Protein 4L9B (pdb70)

Structure (mmCIF, N/CA/C/O backbone):
data_4L9B
#
_entry.id   4L9B
#
_cell.length_a   107.610
_cell.length_b   107.610
_cell.length_c   107.610
_cell.angle_alpha   90.00
_cell.angle_beta   90.00
_cell.angle_gamma   90.00
#
_symmetry.space_group_name_H-M   'P 21 3'
#
loop_
_entity.id
_entity.type
_entity.pdbx_description
1 polymer 'Receptor Binding Protein'
2 non-polymer 'CESIUM ION'
3 water water
#
loop_
_atom_site.group_PDB
_atom_site.id
_atom_site.type_symbol
_atom_site.label_atom_id
_atom_site.label_alt_id
_atom_site.label_comp_id
_atom_site.label_asym_id
_atom_site.label_entity_id
_atom_site.label_seq_id
_atom_site.pdbx_PDB_ins_code
_atom_site.Cartn_x
_atom_site.Cartn_y
_atom_site.Cartn_z
_atom_site.occupancy
_atom_site.B_iso_or_equiv
_atom_site.auth_seq_id
_atom_site.auth_comp_id
_atom_site.auth_asym_id
_atom_site.auth_atom_id
_atom_site.pdbx_PDB_model_num
ATOM 1 N N . VAL A 1 2 ? -20.728 32.116 -9.599 1.00 67.18 2 VAL A N 1
ATOM 2 C CA . VAL A 1 2 ? -19.334 31.847 -9.233 0.94 66.74 2 VAL A CA 1
ATOM 3 C C . VAL A 1 2 ? -19.163 31.498 -7.741 0.97 69.85 2 VAL A C 1
ATOM 4 O O . VAL A 1 2 ? -19.938 31.967 -6.908 0.96 69.34 2 VAL A O 1
ATOM 6 N N . LEU A 1 3 ? -18.132 30.691 -7.412 1.00 65.93 3 LEU A N 1
ATOM 7 C CA . LEU A 1 3 ? -17.786 30.326 -6.036 1.00 65.81 3 LEU A CA 1
ATOM 8 C C . LEU A 1 3 ? -16.890 31.432 -5.461 1.00 68.36 3 LEU A C 1
ATOM 9 O O . LEU A 1 3 ? -15.707 31.506 -5.805 0.99 68.95 3 LEU A O 1
ATOM 14 N N . LYS A 1 4 ? -17.462 32.309 -4.623 1.00 63.09 4 LYS A N 1
ATOM 15 C CA . LYS A 1 4 ? -16.757 33.445 -4.036 1.00 62.73 4 LYS A CA 1
ATOM 16 C C . LYS A 1 4 ? -16.392 33.274 -2.558 0.94 66.81 4 LYS A C 1
ATOM 17 O O . LYS A 1 4 ? -17.159 32.692 -1.788 0.98 66.11 4 LYS A O 1
ATOM 19 N N . GLY A 1 5 ? -15.230 33.810 -2.181 0.99 62.74 5 GLY A N 1
ATOM 20 C CA . GLY A 1 5 ? -14.750 33.820 -0.805 1.00 61.98 5 GLY A CA 1
ATOM 21 C C . GLY A 1 5 ? -15.098 35.143 -0.163 1.00 66.13 5 GLY A C 1
ATOM 22 O O . GLY A 1 5 ? -14.922 36.188 -0.795 0.94 66.10 5 GLY A O 1
ATOM 23 N N . ILE A 1 6 ? -15.626 35.119 1.076 1.00 62.81 6 ILE A N 1
ATOM 24 C CA . ILE A 1 6 ? -16.007 36.344 1.789 1.00 62.60 6 ILE A CA 1
ATOM 25 C C . ILE A 1 6 ? -14.800 37.040 2.433 0.98 66.11 6 ILE A C 1
ATOM 26 O O . ILE A 1 6 ? -14.623 38.244 2.230 0.96 65.82 6 ILE A O 1
ATOM 28 N N . ASN A 1 7 ? -13.966 36.293 3.190 0.99 62.29 7 ASN A N 1
ATOM 29 C CA . ASN A 1 7 ? -12.772 36.851 3.836 0.99 61.95 7 ASN A CA 1
ATOM 30 C C . ASN A 1 7 ? -11.542 35.948 3.627 0.98 65.36 7 ASN A C 1
ATOM 31 O O . ASN A 1 7 ? -10.863 35.555 4.584 0.97 65.02 7 ASN A O 1
ATOM 33 N N . PHE A 1 8 ? -11.266 35.632 2.351 0.94 61.83 8 PHE A N 1
ATOM 34 C CA . PHE A 1 8 ? -10.136 34.809 1.919 1.00 82.81 8 PHE A CA 1
ATOM 35 C C . PHE A 1 8 ? -8.904 35.678 1.654 1.00 104.24 8 PHE A C 1
ATOM 36 O O . PHE A 1 8 ? -8.938 36.891 1.870 0.99 63.15 8 PHE A O 1
ATOM 38 N N . PRO A 1 15 ? -4.985 36.257 6.951 1.00 68.42 15 PRO A N 1
ATOM 39 C CA . PRO A 1 15 ? -6.211 35.590 6.482 0.95 67.98 15 PRO A CA 1
ATOM 40 C C . PRO A 1 15 ? -6.566 34.337 7.293 0.99 70.85 15 PRO A C 1
ATOM 41 O O . PRO A 1 15 ? -7.732 34.145 7.647 1.00 69.92 15 PRO A O 1
ATOM 43 N N . GLU A 1 16 ? -5.556 33.494 7.595 1.00 67.12 16 GLU A N 1
ATOM 44 C CA . GLU A 1 16 ? -5.705 32.275 8.388 0.96 66.93 16 GLU A CA 1
ATOM 45 C C . GLU A 1 16 ? -5.982 32.602 9.866 0.93 70.51 16 GLU A C 1
ATOM 46 O O . GLU A 1 16 ? -6.646 31.815 10.549 0.97 69.68 16 GLU A O 1
ATOM 48 N N . ASN A 1 17 ? -5.482 33.764 10.349 0.96 66.48 17 ASN A N 1
ATOM 49 C CA . ASN A 1 17 ? -5.682 34.237 11.722 0.99 65.71 17 ASN A CA 1
ATOM 50 C C . ASN A 1 17 ? -7.135 34.646 11.964 0.97 67.63 17 ASN A C 1
ATOM 51 O O . ASN A 1 17 ? -7.703 34.291 13.001 1.00 66.82 17 ASN A O 1
ATOM 56 N N . GLU A 1 18 ? -7.742 35.373 10.997 1.00 63.22 18 GLU A N 1
ATOM 57 C CA . GLU A 1 18 ? -9.141 35.806 11.063 0.99 62.61 18 GLU A CA 1
ATOM 58 C C . GLU A 1 18 ? -10.086 34.611 10.910 1.00 64.07 18 GLU A C 1
ATOM 59 O O . GLU A 1 18 ? -11.163 34.614 11.511 0.95 64.02 18 GLU A O 1
ATOM 65 N N . ALA A 1 19 ? -9.660 33.579 10.146 0.99 59.07 19 ALA A N 1
ATOM 66 C CA . ALA A 1 19 ? -10.403 32.324 9.941 0.95 58.25 19 ALA A CA 1
ATOM 67 C C . ALA A 1 19 ? -10.465 31.545 11.245 1.00 59.89 19 ALA A C 1
ATOM 68 O O . ALA A 1 19 ? -11.521 31.029 11.602 1.00 58.33 19 ALA A O 1
ATOM 70 N N . SER A 1 20 ? -9.337 31.498 11.977 1.00 55.60 20 SER A N 1
ATOM 71 C CA . SER A 1 20 ? -9.221 30.832 13.270 1.00 55.59 20 SER A CA 1
ATOM 72 C C . SER A 1 20 ? -10.156 31.493 14.302 0.96 59.54 20 SER A C 1
ATOM 73 O O . SER A 1 20 ? -10.739 30.794 15.132 0.96 59.18 20 SER A O 1
ATOM 76 N N . ILE A 1 21 ? -10.312 32.835 14.228 0.98 55.49 21 ILE A N 1
ATOM 77 C CA . ILE A 1 21 ? -11.178 33.615 15.120 0.98 55.24 21 ILE A CA 1
ATOM 78 C C . ILE A 1 21 ? -12.660 33.365 14.808 0.99 57.37 21 ILE A C 1
ATOM 79 O O . ILE A 1 21 ? -13.441 33.137 15.733 1.00 55.06 21 ILE A O 1
ATOM 84 N N . LEU A 1 22 ? -13.033 33.373 13.510 0.96 53.68 22 LEU A N 1
ATOM 85 C CA . LEU A 1 22 ? -14.416 33.107 13.095 0.94 53.04 22 LEU A CA 1
ATOM 86 C C . LEU A 1 22 ? -14.822 31.650 13.406 1.00 54.68 22 LEU A C 1
ATOM 87 O O . LEU A 1 22 ? -15.972 31.421 13.771 1.00 54.10 22 LEU A O 1
ATOM 92 N N . ASP A 1 23 ? -13.868 30.686 13.275 1.00 50.41 23 ASP A N 1
ATOM 93 C CA . ASP A 1 23 ? -14.111 29.268 13.555 1.00 50.68 23 ASP A CA 1
ATOM 94 C C . ASP A 1 23 ? -14.443 29.091 15.034 0.93 54.93 23 ASP A C 1
ATOM 95 O O . ASP A 1 23 ? -15.448 28.445 15.353 0.93 54.39 23 ASP A O 1
ATOM 100 N N . LEU A 1 24 ? -13.665 29.751 15.925 0.94 51.33 24 LEU A N 1
ATOM 101 C CA . LEU A 1 24 ? -13.908 29.750 17.374 0.93 51.30 24 LEU A CA 1
ATOM 102 C C . LEU A 1 24 ? -15.276 30.409 17.699 0.94 53.40 24 LEU A C 1
ATOM 103 O O . LEU A 1 24 ? -15.977 29.921 18.586 0.98 52.13 24 LEU A O 1
ATOM 108 N N . ALA A 1 25 ? -15.672 31.473 16.946 1.00 49.01 25 ALA A N 1
ATOM 109 C CA . ALA A 1 25 ? -16.962 32.149 17.132 1.00 49.10 25 ALA A CA 1
ATOM 110 C C . ALA A 1 25 ? -18.138 31.268 16.681 0.93 52.83 25 ALA A C 1
ATOM 111 O O . ALA A 1 25 ? -19.233 31.414 17.218 0.88 54.54 25 ALA A O 1
ATOM 113 N N . MET A 1 26 ? -17.905 30.335 15.711 0.92 46.34 26 MET A N 1
ATOM 114 C CA . MET A 1 26 ? -18.899 29.378 15.186 0.99 44.20 26 MET A CA 1
ATOM 115 C C . MET A 1 26 ? -18.955 28.121 16.087 1.00 43.30 26 MET A C 1
ATOM 116 O O . MET A 1 26 ? -19.607 27.138 15.728 1.00 41.22 26 MET A O 1
ATOM 121 N N . GLN A 1 27 ? -18.244 28.145 17.235 0.97 38.71 27 GLN A N 1
ATOM 122 C CA . GLN A 1 27 ? -18.087 27.028 18.181 0.99 37.96 27 GLN A CA 1
ATOM 123 C C . GLN A 1 27 ? -17.419 25.846 17.451 1.00 41.23 27 GLN A C 1
ATOM 124 O O . GLN A 1 27 ? -17.758 24.689 17.691 1.00 39.61 27 GLN A O 1
ATOM 130 N N . ASN A 1 28 ? -16.469 26.154 16.528 0.91 39.49 28 ASN A N 1
ATOM 131 C CA . ASN A 1 28 ? -15.730 25.156 15.721 0.96 39.78 28 ASN A CA 1
ATOM 132 C C . ASN A 1 28 ? -16.608 24.263 14.847 1.00 42.39 28 ASN A C 1
ATOM 133 O O . ASN A 1 28 ? -16.200 23.165 14.467 0.89 43.04 28 ASN A O 1
ATOM 138 N N . ARG A 1 29 ? -17.806 24.730 14.534 0.99 38.48 29 ARG A N 1
ATOM 139 C CA . ARG A 1 29 ? -18.698 24.015 13.637 0.97 37.76 29 ARG A CA 1
ATOM 140 C C . ARG A 1 29 ? -18.570 24.683 12.281 0.96 39.90 29 ARG A C 1
ATOM 141 O O . ARG A 1 29 ? -18.432 25.905 12.209 1.00 38.19 29 ARG A O 1
ATOM 149 N N . SER A 1 30 ? -18.583 23.868 11.218 1.00 34.29 30 SER A N 1
ATOM 150 C CA . SER A 1 30 ? -18.593 24.296 9.830 1.00 33.39 30 SER A CA 1
ATOM 151 C C . SER A 1 30 ? -19.927 23.863 9.243 0.95 37.43 30 SER A C 1
ATOM 152 O O . SER A 1 30 ? -20.552 22.921 9.749 0.97 36.50 30 SER A O 1
ATOM 155 N N . GLY A 1 31 ? -20.357 24.527 8.185 1.00 33.04 31 GLY A N 1
ATOM 156 C CA . GLY A 1 31 ? -21.599 24.132 7.536 0.95 34.00 31 GLY A CA 1
ATOM 157 C C . GLY A 1 31 ? -22.233 25.181 6.655 0.97 39.12 31 GLY A C 1
ATOM 158 O O . GLY A 1 31 ? -21.778 26.322 6.619 1.00 37.98 31 GLY A O 1
ATOM 159 N N . VAL A 1 32 ? -23.309 24.792 5.961 1.00 36.30 32 VAL A N 1
ATOM 160 C CA . VAL A 1 32 ? -24.062 25.699 5.101 1.00 36.45 32 VAL A CA 1
ATOM 161 C C . VAL A 1 32 ? -25.002 26.534 5.974 0.93 42.62 32 VAL A C 1
ATOM 162 O O . VAL A 1 32 ? -25.821 25.976 6.724 0.98 41.99 32 VAL A O 1
ATOM 166 N N . LEU A 1 33 ? -24.885 27.866 5.871 1.00 39.68 33 LEU A N 1
ATOM 167 C CA . LEU A 1 33 ? -25.723 28.816 6.630 1.00 40.64 33 LEU A CA 1
ATOM 168 C C . LEU A 1 33 ? -27.044 29.117 5.934 1.00 44.91 33 LEU A C 1
ATOM 169 O O . LEU A 1 33 ? -28.035 29.414 6.607 0.94 45.36 33 LEU A O 1
ATOM 174 N N . ASP A 1 34 ? -27.052 29.075 4.597 1.00 42.83 34 ASP A N 1
ATOM 175 C CA . ASP A 1 34 ? -28.221 29.372 3.753 1.00 43.51 34 ASP A CA 1
ATOM 176 C C . ASP A 1 34 ? -28.057 28.754 2.364 1.00 45.52 34 ASP A C 1
ATOM 177 O O . ASP A 1 34 ? -26.944 28.733 1.842 0.99 45.49 34 ASP A O 1
ATOM 182 N N . GLY A 1 35 ? -29.173 28.323 1.771 1.00 41.81 35 GLY A N 1
ATOM 183 C CA . GLY A 1 35 ? -29.253 27.781 0.418 0.99 42.52 35 GLY A CA 1
ATOM 184 C C . GLY A 1 35 ? -28.347 26.600 0.152 0.93 46.87 35 GLY A C 1
ATOM 185 O O . GLY A 1 35 ? -28.314 25.664 0.954 0.94 46.34 35 GLY A O 1
ATOM 186 N N . MET A 1 36 ? -27.598 26.645 -0.981 1.00 43.06 36 MET A N 1
ATOM 187 C CA . MET A 1 36 ? -26.664 25.593 -1.419 1.00 42.63 36 MET A CA 1
ATOM 188 C C . MET A 1 36 ? -27.314 24.219 -1.517 1.00 46.23 36 MET A C 1
ATOM 189 O O . MET A 1 36 ? -26.667 23.192 -1.277 0.96 45.99 36 MET A O 1
ATOM 194 N N . THR A 1 37 ? -28.600 24.208 -1.874 1.00 43.55 37 THR A N 1
ATOM 195 C CA . THR A 1 37 ? -29.344 22.979 -2.103 0.97 44.33 37 THR A CA 1
ATOM 196 C C . THR A 1 37 ? -29.326 22.661 -3.591 0.96 50.53 37 THR A C 1
ATOM 197 O O . THR A 1 37 ? -28.979 23.520 -4.419 1.00 49.33 37 THR A O 1
ATOM 201 N N . ILE A 1 38 ? -29.680 21.419 -3.923 1.00 49.25 38 ILE A N 1
ATOM 202 C CA . ILE A 1 38 ? -29.691 20.920 -5.287 0.97 51.15 38 ILE A CA 1
ATOM 203 C C . ILE A 1 38 ? -30.788 21.583 -6.140 1.00 56.79 38 ILE A C 1
ATOM 204 O O . ILE A 1 38 ? -31.904 21.785 -5.661 0.96 57.21 38 ILE A O 1
ATOM 209 N N . ASP A 1 39 ? -30.438 21.963 -7.377 1.00 54.03 39 ASP A N 1
ATOM 210 C CA . ASP A 1 39 ? -31.347 22.583 -8.343 1.00 54.64 39 ASP A CA 1
ATOM 211 C C . ASP A 1 39 ? -31.590 21.570 -9.461 1.00 61.07 39 ASP A C 1
ATOM 212 O O . ASP A 1 39 ? -30.812 21.493 -10.416 0.99 61.27 39 ASP A O 1
ATOM 217 N N . ILE A 1 40 ? -32.648 20.757 -9.303 1.00 61.23 40 ILE A N 1
ATOM 218 C CA . ILE A 1 40 ? -33.029 19.685 -10.225 1.00 63.03 40 ILE A CA 1
ATOM 219 C C . ILE A 1 40 ? -33.503 20.195 -11.591 0.99 70.97 40 ILE A C 1
ATOM 220 O O . ILE A 1 40 ? -33.290 19.514 -12.599 0.96 71.28 40 ILE A O 1
ATOM 225 N N . LEU A 1 41 ? -34.100 21.407 -11.629 0.98 69.68 41 LEU A N 1
ATOM 226 C CA . LEU A 1 41 ? -34.587 22.029 -12.867 0.96 70.31 41 LEU A CA 1
ATOM 227 C C . LEU A 1 41 ? -33.459 22.430 -13.821 0.96 74.54 41 LEU A C 1
ATOM 228 O O . LEU A 1 41 ? -33.674 22.456 -15.034 0.91 75.17 41 LEU A O 1
ATOM 233 N N . ASN A 1 42 ? -32.256 22.706 -13.280 1.00 69.61 42 ASN A N 1
ATOM 234 C CA . ASN A 1 42 ? -31.083 23.072 -14.075 1.00 68.80 42 ASN A CA 1
ATOM 235 C C . ASN A 1 42 ? -30.037 21.947 -14.156 1.00 70.90 42 ASN A C 1
ATOM 236 O O . ASN A 1 42 ? -28.981 22.139 -14.763 0.97 70.75 42 ASN A O 1
ATOM 241 N N . THR A 1 43 ? -30.345 20.774 -13.567 1.00 65.31 43 THR A N 1
ATOM 242 C CA . THR A 1 43 ? -29.478 19.593 -13.563 0.98 64.54 43 THR A CA 1
ATOM 243 C C . THR A 1 43 ? -29.752 18.734 -14.804 0.97 68.25 43 THR A C 1
ATOM 244 O O . THR A 1 43 ? -30.907 18.398 -15.079 0.99 67.56 43 THR A O 1
ATOM 248 N N . THR A 1 44 ? -28.685 18.394 -15.550 0.99 64.48 44 THR A N 1
ATOM 249 C CA . THR A 1 44 ? -28.749 17.546 -16.751 1.00 64.32 44 THR A CA 1
ATOM 250 C C . THR A 1 44 ? -27.842 16.312 -16.560 0.99 67.59 44 THR A C 1
ATOM 251 O O . THR A 1 44 ? -27.311 16.093 -15.465 0.99 67.27 44 THR A O 1
ATOM 255 N N . SER A 1 45 ? -27.654 15.522 -17.632 0.99 62.82 45 SER A N 1
ATOM 256 C CA . SER A 1 45 ? -26.823 14.312 -17.626 0.96 62.09 45 SER A CA 1
ATOM 257 C C . SER A 1 45 ? -25.312 14.611 -17.586 1.00 64.47 45 SER A C 1
ATOM 258 O O . SER A 1 45 ? -24.513 13.701 -17.346 1.00 63.63 45 SER A O 1
ATOM 261 N N . ASN A 1 46 ? -24.928 15.879 -17.812 1.00 61.02 46 ASN A N 1
ATOM 262 C CA . ASN A 1 46 ? -23.530 16.315 -17.845 0.99 61.30 46 ASN A CA 1
ATOM 263 C C . ASN A 1 46 ? -23.211 17.431 -16.840 0.97 64.01 46 ASN A C 1
ATOM 264 O O . ASN A 1 46 ? -22.042 17.791 -16.672 1.00 62.55 46 ASN A O 1
ATOM 269 N N . GLN A 1 47 ? -24.237 17.936 -16.133 0.98 60.54 47 GLN A N 1
ATOM 270 C CA . GLN A 1 47 ? -24.067 19.000 -15.147 0.99 60.02 47 GLN A CA 1
ATOM 271 C C . GLN A 1 47 ? -24.968 18.828 -13.924 0.96 62.36 47 GLN A C 1
ATOM 272 O O . GLN A 1 47 ? -26.083 18.306 -14.034 0.94 62.35 47 GLN A O 1
ATOM 278 N N . LEU A 1 48 ? -24.483 19.273 -12.762 0.95 56.83 48 LEU A N 1
ATOM 279 C CA . LEU A 1 48 ? -25.285 19.273 -11.541 1.00 55.11 48 LEU A CA 1
ATOM 280 C C . LEU A 1 48 ? -25.388 20.709 -11.077 1.00 56.35 48 LEU A C 1
ATOM 281 O O . LEU A 1 48 ? -24.363 21.374 -10.867 0.96 55.84 48 LEU A O 1
ATOM 286 N N . ALA A 1 49 ? -26.620 21.201 -10.944 1.00 51.74 49 ALA A N 1
ATOM 287 C CA . ALA A 1 49 ? -26.817 22.576 -10.517 0.98 51.38 49 ALA A CA 1
ATOM 288 C C . ALA A 1 49 ? -27.095 22.673 -9.027 1.00 53.66 49 ALA A C 1
ATOM 289 O O . ALA A 1 49 ? -27.820 21.846 -8.466 1.00 51.99 49 ALA A O 1
ATOM 291 N N . LEU A 1 50 ? -26.520 23.699 -8.400 1.00 51.88 50 LEU A N 1
ATOM 292 C CA . LEU A 1 50 ? -26.717 24.006 -6.991 0.96 52.30 50 LEU A CA 1
ATOM 293 C C . LEU A 1 50 ? -27.208 25.452 -6.880 0.96 55.70 50 LEU A C 1
ATOM 294 O O . LEU A 1 50 ? -26.754 26.320 -7.634 0.99 55.33 50 LEU A O 1
ATOM 299 N N . PHE A 1 51 ? -28.151 25.701 -5.962 1.00 50.50 51 PHE A N 1
ATOM 300 C CA . PHE A 1 51 ? -28.698 27.034 -5.729 1.00 49.81 51 PHE A CA 1
ATOM 301 C C . PHE A 1 51 ? -27.719 27.894 -4.936 0.94 55.36 51 PHE A C 1
ATOM 302 O O . PHE A 1 51 ? -26.824 27.362 -4.266 1.00 53.95 51 PHE A O 1
ATOM 310 N N . HIS A 1 52 ? -27.898 29.232 -5.010 0.87 52.97 52 HIS A N 1
ATOM 311 C CA . HIS A 1 52 ? -27.083 30.222 -4.309 0.94 52.04 52 HIS A CA 1
ATOM 312 C C . HIS A 1 52 ? -27.139 29.999 -2.792 1.00 53.08 52 HIS A C 1
ATOM 313 O O . HIS A 1 52 ? -28.122 29.474 -2.272 1.00 51.52 52 HIS A O 1
ATOM 320 N N . GLY A 1 53 ? -26.080 30.395 -2.111 1.00 49.23 53 GLY A N 1
ATOM 321 C CA . GLY A 1 53 ? -26.010 30.259 -0.672 1.00 48.66 53 GLY A CA 1
ATOM 322 C C . GLY A 1 53 ? -24.721 30.730 -0.053 0.94 51.81 53 GLY A C 1
ATOM 323 O O . GLY A 1 53 ? -23.804 31.174 -0.755 1.00 50.98 53 GLY A O 1
ATOM 324 N N . THR A 1 54 ? -24.655 30.603 1.288 0.93 47.33 54 THR A N 1
ATOM 325 C CA . THR A 1 54 ? -23.518 30.981 2.121 0.91 46.97 54 THR A CA 1
ATOM 326 C C . THR A 1 54 ? -23.173 29.802 3.020 0.95 47.27 54 THR A C 1
ATOM 327 O O . THR A 1 54 ? -24.082 29.124 3.506 1.00 45.31 54 THR A O 1
ATOM 331 N N . ALA A 1 55 ? -21.870 29.567 3.235 0.98 42.17 55 ALA A N 1
ATOM 332 C CA . ALA A 1 55 ? -21.344 28.504 4.089 1.00 41.05 55 ALA A CA 1
ATOM 333 C C . ALA A 1 55 ? -20.076 28.967 4.796 1.00 44.80 55 ALA A C 1
ATOM 334 O O . ALA A 1 55 ? -19.375 29.844 4.294 0.95 45.00 55 ALA A O 1
ATOM 336 N N . VAL A 1 56 ? -19.788 28.406 5.981 1.00 40.84 56 VAL A N 1
ATOM 337 C CA . VAL A 1 56 ? -18.561 28.729 6.707 1.00 40.00 56 VAL A CA 1
ATOM 338 C C . VAL A 1 56 ? -17.816 27.410 6.858 0.93 42.26 56 VAL A C 1
ATOM 339 O O . VAL A 1 56 ? -18.403 26.435 7.317 1.00 40.19 56 VAL A O 1
ATOM 343 N N . LEU A 1 57 ? -16.546 27.363 6.417 1.00 37.47 57 LEU A N 1
ATOM 344 C CA . LEU A 1 57 ? -15.764 26.153 6.525 0.95 36.99 57 LEU A CA 1
ATOM 345 C C . LEU A 1 57 ? -14.488 26.459 7.280 0.88 41.78 57 LEU A C 1
ATOM 346 O O . LEU A 1 57 ? -13.600 27.138 6.750 0.95 41.18 57 LEU A O 1
ATOM 351 N N . GLN A 1 58 ? -14.434 26.011 8.549 1.00 37.99 58 GLN A N 1
ATOM 352 C CA . GLN A 1 58 ? -13.326 26.247 9.472 1.00 38.23 58 GLN A CA 1
ATOM 353 C C . GLN A 1 58 ? -12.925 27.742 9.517 0.96 43.93 58 GLN A C 1
ATOM 354 O O . GLN A 1 58 ? -11.740 28.091 9.456 0.99 43.02 58 GLN A O 1
ATOM 360 N N . GLY A 1 59 ? -13.948 28.598 9.589 0.96 42.55 59 GLY A N 1
ATOM 361 C CA . GLY A 1 59 ? -13.797 30.046 9.675 0.97 43.01 59 GLY A CA 1
ATOM 362 C C . GLY A 1 59 ? -13.673 30.795 8.360 1.00 47.49 59 GLY A C 1
ATOM 363 O O . GLY A 1 59 ? -13.540 32.019 8.368 1.00 47.23 59 GLY A O 1
ATOM 364 N N . TYR A 1 60 ? -13.721 30.085 7.224 0.93 44.75 60 TYR A N 1
ATOM 365 C CA . TYR A 1 60 ? -13.646 30.700 5.891 0.97 44.74 60 TYR A CA 1
ATOM 366 C C . TYR A 1 60 ? -15.035 30.787 5.319 0.99 49.26 60 TYR A C 1
ATOM 367 O O . TYR A 1 60 ? -15.726 29.771 5.223 1.00 48.08 60 TYR A O 1
ATOM 376 N N . GLY A 1 61 ? -15.445 32.001 4.970 1.00 46.43 61 GLY A N 1
ATOM 377 C CA . GLY A 1 61 ? -16.750 32.263 4.377 1.00 46.84 61 GLY A CA 1
ATOM 378 C C . GLY A 1 61 ? -16.743 31.945 2.899 0.94 53.09 61 GLY A C 1
ATOM 379 O O . GLY A 1 61 ? -15.876 32.431 2.166 0.91 53.52 61 GLY A O 1
ATOM 380 N N . ILE A 1 62 ? -17.675 31.086 2.462 0.96 49.86 62 ILE A N 1
ATOM 381 C CA . ILE A 1 62 ? -17.815 30.680 1.057 1.00 49.65 62 ILE A CA 1
ATOM 382 C C . ILE A 1 62 ? -19.200 31.127 0.589 0.97 56.56 62 ILE A C 1
ATOM 383 O O . ILE A 1 62 ? -20.196 30.899 1.285 0.95 56.27 62 ILE A O 1
ATOM 388 N N . GLU A 1 63 ? -19.263 31.757 -0.586 1.00 54.75 63 GLU A N 1
ATOM 389 C CA . GLU A 1 63 ? -20.518 32.265 -1.128 0.96 56.04 63 GLU A CA 1
ATOM 390 C C . GLU A 1 63 ? -20.746 31.834 -2.571 0.97 61.36 63 GLU A C 1
ATOM 391 O O . GLU A 1 63 ? -19.819 31.863 -3.381 1.00 60.42 63 GLU A O 1
ATOM 397 N N . ILE A 1 64 ? -21.986 31.429 -2.880 0.94 59.11 64 ILE A N 1
ATOM 398 C CA . ILE A 1 64 ? -22.440 31.099 -4.229 1.00 58.96 64 ILE A CA 1
ATOM 399 C C . ILE A 1 64 ? -23.415 32.221 -4.576 1.00 63.69 64 ILE A C 1
ATOM 400 O O . ILE A 1 64 ? -24.422 32.401 -3.886 1.00 62.65 64 ILE A O 1
ATOM 405 N N . THR A 1 65 ? -23.054 33.029 -5.595 0.91 61.54 65 THR A N 1
ATOM 406 C CA . THR A 1 65 ? -23.785 34.215 -6.065 1.00 90.34 65 THR A CA 1
ATOM 407 C C . THR A 1 65 ? -25.205 33.934 -6.569 1.00 105.61 65 THR A C 1
ATOM 408 O O . THR A 1 65 ? -25.395 33.229 -7.556 1.00 65.75 65 THR A O 1
ATOM 412 N N . GLY A 1 70 ? -31.139 34.989 -11.846 0.98 79.18 70 GLY A N 1
ATOM 413 C CA . GLY A 1 70 ? -30.142 34.079 -11.296 0.96 78.78 70 GLY A CA 1
ATOM 414 C C . GLY A 1 70 ? -30.588 32.631 -11.283 0.98 81.74 70 GLY A C 1
ATOM 415 O O . GLY A 1 70 ? -31.209 32.177 -10.317 1.00 80.73 70 GLY A O 1
ATOM 416 N N . ALA A 1 71 ? -30.280 31.904 -12.382 0.98 77.81 71 ALA A N 1
ATOM 417 C CA . ALA A 1 71 ? -30.581 30.485 -12.622 0.98 77.28 71 ALA A CA 1
ATOM 418 C C . ALA A 1 71 ? -29.905 30.031 -13.937 0.98 79.30 71 ALA A C 1
ATOM 419 O O . ALA A 1 71 ? -30.271 30.554 -14.998 0.99 79.43 71 ALA A O 1
ATOM 421 N N . PRO A 1 72 ? -28.927 29.085 -13.923 1.00 73.62 72 PRO A N 1
ATOM 422 C CA . PRO A 1 72 ? -28.346 28.382 -12.764 0.98 72.66 72 PRO A CA 1
ATOM 423 C C . PRO A 1 72 ? -27.244 29.174 -12.053 0.96 73.44 72 PRO A C 1
ATOM 424 O O . PRO A 1 72 ? -26.358 29.732 -12.705 0.98 72.77 72 PRO A O 1
ATOM 428 N N . ASP A 1 73 ? -27.310 29.217 -10.706 0.95 67.52 73 ASP A N 1
ATOM 429 C CA . ASP A 1 73 ? -26.362 29.939 -9.849 1.00 65.92 73 ASP A CA 1
ATOM 430 C C . ASP A 1 73 ? -24.938 29.414 -9.945 1.00 66.25 73 ASP A C 1
ATOM 431 O O . ASP A 1 73 ? -24.001 30.206 -10.011 1.00 65.31 73 ASP A O 1
ATOM 436 N N . VAL A 1 74 ? -24.781 28.086 -9.967 1.00 61.40 74 VAL A N 1
ATOM 437 C CA . VAL A 1 74 ? -23.493 27.397 -10.084 1.00 60.48 74 VAL A CA 1
ATOM 438 C C . VAL A 1 74 ? -23.713 26.036 -10.746 1.00 62.83 74 VAL A C 1
ATOM 439 O O . VAL A 1 74 ? -24.771 25.418 -10.585 1.00 62.76 74 VAL A O 1
ATOM 443 N N . LEU A 1 75 ? -22.734 25.596 -11.518 1.00 59.19 75 LEU A N 1
ATOM 444 C CA . LEU A 1 75 ? -22.810 24.339 -12.239 0.98 59.28 75 LEU A CA 1
ATOM 445 C C . LEU A 1 75 ? -21.577 23.492 -11.938 0.96 62.61 75 LEU A C 1
ATOM 446 O O . LEU A 1 75 ? -20.447 23.994 -12.002 0.95 62.12 75 LEU A O 1
ATOM 451 N N . VAL A 1 76 ? -21.799 22.220 -11.568 1.00 58.35 76 VAL A N 1
ATOM 452 C CA . VAL A 1 76 ? -20.715 21.279 -11.284 0.98 57.81 76 VAL A CA 1
ATOM 453 C C . VAL A 1 76 ? -20.672 20.287 -12.428 0.99 61.17 76 VAL A C 1
ATOM 454 O O . VAL A 1 76 ? -21.677 19.631 -12.718 1.00 61.04 76 VAL A O 1
ATOM 458 N N . ASP A 1 77 ? -19.506 20.194 -13.086 0.93 57.28 77 ASP A N 1
ATOM 459 C CA . ASP A 1 77 ? -19.282 19.299 -14.217 0.96 56.57 77 ASP A CA 1
ATOM 460 C C . ASP A 1 77 ? -19.388 17.842 -13.765 1.00 58.71 77 ASP A C 1
ATOM 461 O O . ASP A 1 77 ? -18.659 17.423 -12.862 0.98 58.84 77 ASP A O 1
ATOM 466 N N . THR A 1 78 ? -20.320 17.087 -14.371 1.00 53.57 78 THR A N 1
ATOM 467 C CA . THR A 1 78 ? -20.537 15.671 -14.053 1.00 52.69 78 THR A CA 1
ATOM 468 C C . THR A 1 78 ? -20.183 14.743 -15.229 0.98 56.16 78 THR A C 1
ATOM 469 O O . THR A 1 78 ? -20.569 13.570 -15.221 1.00 54.63 78 THR A O 1
ATOM 473 N N . THR A 1 79 ? -19.449 15.266 -16.240 0.96 52.67 79 THR A N 1
ATOM 474 C CA . THR A 1 79 ? -19.037 14.466 -17.403 0.98 52.47 79 THR A CA 1
ATOM 475 C C . THR A 1 79 ? -18.191 13.277 -16.967 0.94 54.50 79 THR A C 1
ATOM 476 O O . THR A 1 79 ? -17.261 13.431 -16.164 0.93 54.13 79 THR A O 1
ATOM 480 N N . GLY A 1 80 ? -18.590 12.096 -17.429 1.00 49.42 80 GLY A N 1
ATOM 481 C CA . GLY A 1 80 ? -17.913 10.843 -17.125 1.00 49.11 80 GLY A CA 1
ATOM 482 C C . GLY A 1 80 ? -18.366 10.147 -15.863 0.99 52.17 80 GLY A C 1
ATOM 483 O O . GLY A 1 80 ? -17.955 9.012 -15.621 1.00 50.99 80 GLY A O 1
ATOM 484 N N . GLN A 1 81 ? -19.211 10.824 -15.041 0.91 48.94 81 GLN A N 1
ATOM 485 C CA . GLN A 1 81 ? -19.745 10.287 -13.786 0.93 48.41 81 GLN A CA 1
ATOM 486 C C . GLN A 1 81 ? -20.945 9.401 -14.077 0.92 51.81 81 GLN A C 1
ATOM 487 O O . GLN A 1 81 ? -21.967 9.879 -14.588 0.96 50.79 81 GLN A O 1
ATOM 493 N N . SER A 1 82 ? -20.813 8.105 -13.753 1.00 46.71 82 SER A N 1
ATOM 494 C CA . SER A 1 82 ? -21.860 7.116 -13.970 1.00 46.66 82 SER A CA 1
ATOM 495 C C . SER A 1 82 ? -21.606 5.877 -13.141 1.00 52.72 82 SER A C 1
ATOM 496 O O . SER A 1 82 ? -20.447 5.529 -12.895 0.98 52.95 82 SER A O 1
ATOM 499 N N . ASN A 1 83 ? -22.702 5.224 -12.703 0.97 51.65 83 ASN A N 1
ATOM 500 C CA . ASN A 1 83 ? -22.735 3.974 -11.935 0.99 52.05 83 ASN A CA 1
ATOM 501 C C . ASN A 1 83 ? -21.877 3.967 -10.656 0.91 54.39 83 ASN A C 1
ATOM 502 O O . ASN A 1 83 ? -21.257 2.947 -10.322 0.91 53.68 83 ASN A O 1
ATOM 507 N N . GLU A 1 84 ? -21.837 5.114 -9.947 0.96 49.03 84 GLU A N 1
ATOM 508 C CA . GLU A 1 84 ? -21.080 5.269 -8.701 1.00 47.43 84 GLU A CA 1
ATOM 509 C C . GLU A 1 84 ? -21.845 6.158 -7.714 0.94 49.83 84 GLU A C 1
ATOM 510 O O . GLU A 1 84 ? -22.437 7.169 -8.110 1.00 48.93 84 GLU A O 1
ATOM 516 N N . THR A 1 85 ? -21.770 5.812 -6.422 0.90 45.84 85 THR A N 1
ATOM 517 C CA . THR A 1 85 ? -22.310 6.650 -5.356 1.00 44.33 85 THR A CA 1
ATOM 518 C C . THR A 1 85 ? -21.110 7.502 -4.949 0.93 48.25 85 THR A C 1
ATOM 519 O O . THR A 1 85 ? -20.039 6.960 -4.648 0.94 48.47 85 THR A O 1
ATOM 523 N N . MET A 1 86 ? -21.266 8.825 -5.012 1.00 42.41 86 MET A N 1
ATOM 524 C CA . MET A 1 86 ? -20.207 9.770 -4.679 0.99 41.74 86 MET A CA 1
ATOM 525 C C . MET A 1 86 ? -20.701 10.770 -3.654 1.00 42.24 86 MET A C 1
ATOM 526 O O . MET A 1 86 ? -21.892 10.839 -3.375 1.00 40.43 86 MET A O 1
ATOM 531 N N . LEU A 1 87 ? -19.780 11.585 -3.136 0.90 38.99 87 LEU A N 1
ATOM 532 C CA . LEU A 1 87 ? -20.115 12.663 -2.215 0.85 38.15 87 LEU A CA 1
ATOM 533 C C . LEU A 1 87 ? -19.836 13.997 -2.895 0.97 40.55 87 LEU A C 1
ATOM 534 O O . LEU A 1 87 ? -18.714 14.233 -3.364 0.91 40.52 87 LEU A O 1
ATOM 539 N N . LEU A 1 88 ? -20.848 14.868 -2.961 1.00 35.96 88 LEU A N 1
ATOM 540 C CA . LEU A 1 88 ? -20.666 16.215 -3.487 1.00 36.18 88 LEU A CA 1
ATOM 541 C C . LEU A 1 88 ? -20.143 17.035 -2.315 0.95 40.89 88 LEU A C 1
ATOM 542 O O . LEU A 1 88 ? -20.830 17.155 -1.299 1.00 40.14 88 LEU A O 1
ATOM 547 N N . CYS A 1 89 ? -18.917 17.571 -2.444 1.00 37.53 89 CYS A N 1
ATOM 548 C CA . CYS A 1 89 ? -18.261 18.302 -1.367 1.00 37.22 89 CYS A CA 1
ATOM 549 C C . CYS A 1 89 ? -17.829 19.699 -1.761 0.95 44.32 89 CYS A C 1
ATOM 550 O O . CYS A 1 89 ? -17.460 19.947 -2.919 0.98 45.06 89 CYS A O 1
ATOM 553 N N . LEU A 1 90 ? -17.808 20.592 -0.763 1.00 41.16 90 LEU A N 1
ATOM 554 C CA . LEU A 1 90 ? -17.288 21.940 -0.876 1.00 40.93 90 LEU A CA 1
ATOM 555 C C . LEU A 1 90 ? -15.920 21.845 -0.204 0.94 45.12 90 LEU A C 1
ATOM 556 O O . LEU A 1 90 ? -15.804 21.315 0.904 1.00 44.18 90 LEU A O 1
ATOM 561 N N . THR A 1 91 ? -14.866 22.244 -0.919 0.97 41.20 91 THR A N 1
ATOM 562 C CA . THR A 1 91 ? -13.506 22.064 -0.427 1.00 41.07 91 THR A CA 1
ATOM 563 C C . THR A 1 91 ? -12.705 23.348 -0.401 1.00 46.20 91 THR A C 1
ATOM 564 O O . THR A 1 91 ? -12.892 24.214 -1.253 0.96 46.52 91 THR A O 1
ATOM 568 N N . ILE A 1 92 ? -11.821 23.464 0.596 1.00 43.87 92 ILE A N 1
ATOM 569 C CA . ILE A 1 92 ? -10.857 24.553 0.731 0.92 44.18 92 ILE A CA 1
ATOM 570 C C . ILE A 1 92 ? -9.482 23.939 0.596 1.00 48.79 92 ILE A C 1
ATOM 571 O O . ILE A 1 92 ? -9.154 23.001 1.321 1.00 47.54 92 ILE A O 1
ATOM 576 N N . ASP A 1 93 ? -8.680 24.471 -0.341 0.93 47.57 93 ASP A N 1
ATOM 577 C CA . ASP A 1 93 ? -7.318 24.021 -0.611 0.95 47.93 93 ASP A CA 1
ATOM 578 C C . ASP A 1 93 ? -6.435 25.263 -0.484 1.00 52.71 93 ASP A C 1
ATOM 579 O O . ASP A 1 93 ? -6.501 26.149 -1.332 1.00 51.83 93 ASP A O 1
ATOM 584 N N . LEU A 1 94 ? -5.676 25.363 0.617 0.96 50.72 94 LEU A N 1
ATOM 585 C CA . LEU A 1 94 ? -4.825 26.524 0.874 1.00 51.20 94 LEU A CA 1
ATOM 586 C C . LEU A 1 94 ? -3.526 26.524 0.053 0.98 59.61 94 LEU A C 1
ATOM 587 O O . LEU A 1 94 ? -2.834 27.545 0.002 0.95 59.08 94 LEU A O 1
ATOM 592 N N . ASN A 1 95 ? -3.229 25.393 -0.620 1.00 59.87 95 ASN A N 1
ATOM 593 C CA . ASN A 1 95 ? -2.082 25.228 -1.515 0.96 61.49 95 ASN A CA 1
ATOM 594 C C . ASN A 1 95 ? -2.325 26.001 -2.818 0.96 68.44 95 ASN A C 1
ATOM 595 O O . ASN A 1 95 ? -1.354 26.369 -3.480 0.89 69.28 95 ASN A O 1
ATOM 600 N N . GLN A 1 96 ? -3.607 26.257 -3.176 1.00 65.55 96 GLN A N 1
ATOM 601 C CA . GLN A 1 96 ? -3.986 27.012 -4.379 1.00 66.05 96 GLN A CA 1
ATOM 602 C C . GLN A 1 96 ? -3.824 28.533 -4.177 1.00 71.84 96 GLN A C 1
ATOM 603 O O . GLN A 1 96 ? -3.616 28.984 -3.048 1.00 71.53 96 GLN A O 1
ATOM 609 N N . VAL A 1 97 ? -3.894 29.315 -5.275 0.98 69.66 97 VAL A N 1
ATOM 610 C CA . VAL A 1 97 ? -3.747 30.773 -5.252 0.97 70.04 97 VAL A CA 1
ATOM 611 C C . VAL A 1 97 ? -4.949 31.475 -5.886 0.99 75.39 97 VAL A C 1
ATOM 612 O O . VAL A 1 97 ? -5.333 31.141 -7.009 1.00 75.09 97 VAL A O 1
ATOM 614 N N . ASN A 1 98 ? -5.547 32.444 -5.157 1.00 73.00 98 ASN A N 1
ATOM 615 C CA . ASN A 1 98 ? -6.691 33.227 -5.638 1.00 73.66 98 ASN A CA 1
ATOM 616 C C . ASN A 1 98 ? -6.178 34.313 -6.594 0.98 80.85 98 ASN A C 1
ATOM 617 O O . ASN A 1 98 ? -5.442 35.209 -6.173 0.96 80.42 98 ASN A O 1
ATOM 622 N N . VAL A 1 99 ? -6.532 34.198 -7.888 0.96 80.06 99 VAL A N 1
ATOM 623 C CA . VAL A 1 99 ? -6.079 35.099 -8.961 0.97 80.98 99 VAL A CA 1
ATOM 624 C C . VAL A 1 99 ? -6.746 36.503 -8.927 0.98 88.04 99 VAL A C 1
ATOM 625 O O . VAL A 1 99 ? -7.937 36.616 -9.235 1.00 87.58 99 VAL A O 1
ATOM 629 N N . PRO A 1 100 ? -5.986 37.586 -8.595 0.99 87.20 100 PRO A N 1
ATOM 630 C CA . PRO A 1 100 ? -6.594 38.927 -8.551 0.98 88.15 100 PRO A CA 1
ATOM 631 C C . PRO A 1 100 ? -6.546 39.674 -9.894 0.96 94.88 100 PRO A C 1
ATOM 632 O O . PRO A 1 100 ? -5.896 40.720 -10.013 0.97 94.59 100 PRO A O 1
ATOM 636 N N . SER A 1 101 ? -7.265 39.140 -10.898 0.97 93.29 101 SER A N 1
ATOM 637 C CA . SER A 1 101 ? -7.324 39.681 -12.260 0.96 94.04 101 SER A CA 1
ATOM 638 C C . SER A 1 101 ? -8.361 40.800 -12.497 0.98 99.63 101 SER A C 1
ATOM 639 O O . SER A 1 101 ? -9.560 40.523 -12.614 1.00 99.36 101 SER A O 1
ATOM 642 N N . GLY A 1 102 ? -7.878 42.045 -12.577 0.98 97.17 102 GLY A N 1
ATOM 643 C CA . GLY A 1 102 ? -8.706 43.210 -12.871 1.00 97.49 102 GLY A CA 1
ATOM 644 C C . GLY A 1 102 ? -8.810 44.305 -11.827 1.00 101.83 102 GLY A C 1
ATOM 645 O O . GLY A 1 102 ? -9.910 44.813 -11.598 0.98 101.92 102 GLY A O 1
ATOM 646 N N . THR A 1 103 ? -7.662 44.717 -11.236 1.00 98.18 103 THR A N 1
ATOM 647 C CA . THR A 1 10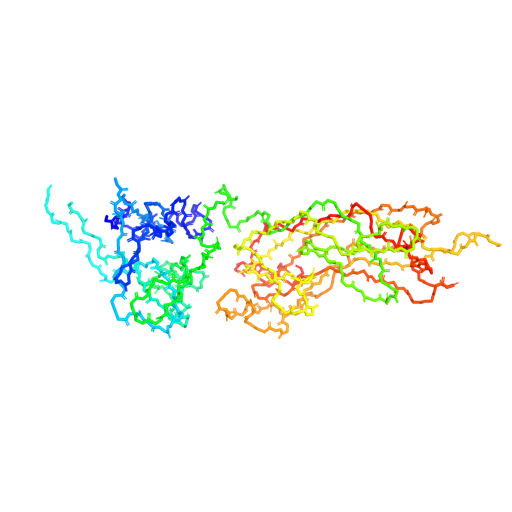3 ? -7.518 45.775 -10.213 1.00 131.08 103 THR A CA 1
ATOM 648 C C . THR A 1 103 ? -8.617 46.855 -10.230 1.00 159.30 103 THR A C 1
ATOM 649 O O . THR A 1 103 ? -8.893 47.485 -9.210 1.00 118.49 103 THR A O 1
ATOM 653 N N . ALA A 1 110 ? -13.046 40.454 -9.855 1.00 77.94 110 ALA A N 1
ATOM 654 C CA . ALA A 1 110 ? -11.622 40.753 -9.706 1.00 76.25 110 ALA A CA 1
ATOM 655 C C . ALA A 1 110 ? -10.850 39.630 -9.002 0.96 81.28 110 ALA A C 1
ATOM 656 O O . ALA A 1 110 ? -9.628 39.733 -8.887 0.96 80.83 110 ALA A O 1
ATOM 658 N N . VAL A 1 111 ? -11.557 38.589 -8.490 0.94 77.57 111 VAL A N 1
ATOM 659 C CA . VAL A 1 111 ? -10.961 37.411 -7.836 0.96 76.65 111 VAL A CA 1
ATOM 660 C C . VAL A 1 111 ? -11.707 36.137 -8.260 1.00 79.57 111 VAL A C 1
ATOM 661 O O . VAL A 1 111 ? -12.934 36.060 -8.148 1.00 79.04 111 VAL A O 1
ATOM 665 N N . ASP A 1 112 ? -10.939 35.148 -8.750 1.00 75.20 112 ASP A N 1
ATOM 666 C CA . ASP A 1 112 ? -11.411 33.863 -9.265 0.96 74.89 112 ASP A CA 1
ATOM 667 C C . ASP A 1 112 ? -11.739 32.814 -8.178 0.94 75.75 112 ASP A C 1
ATOM 668 O O . ASP A 1 112 ? -12.692 32.046 -8.343 0.97 75.53 112 ASP A O 1
ATOM 673 N N . TYR A 1 113 ? -10.940 32.787 -7.087 0.95 69.06 113 TYR A N 1
ATOM 674 C CA . TYR A 1 113 ? -11.025 31.874 -5.933 0.98 66.87 113 TYR A CA 1
ATOM 675 C C . TYR A 1 113 ? -10.715 30.394 -6.232 0.95 69.22 113 TYR A C 1
ATOM 676 O O . TYR A 1 113 ? -11.593 29.531 -6.116 1.00 68.61 113 TYR A O 1
ATOM 685 N N . LYS A 1 114 ? -9.439 30.107 -6.589 0.98 63.79 114 LYS A N 1
ATOM 686 C CA . LYS A 1 114 ? -8.966 28.750 -6.888 0.96 62.86 114 LYS A CA 1
ATOM 687 C C . LYS A 1 114 ? -8.825 27.911 -5.612 0.96 63.81 114 LYS A C 1
ATOM 688 O O . LYS A 1 114 ? -8.747 26.680 -5.686 0.98 63.43 114 LYS A O 1
ATOM 690 N N . GLN A 1 115 ? -8.813 28.583 -4.445 1.00 57.66 115 GLN A N 1
ATOM 691 C CA . GLN A 1 115 ? -8.720 27.949 -3.132 0.93 56.19 115 GLN A CA 1
ATOM 692 C C . GLN A 1 115 ? -10.046 27.282 -2.708 1.00 56.75 115 GLN A C 1
ATOM 693 O O . GLN A 1 115 ? -10.057 26.577 -1.702 0.97 56.50 115 GLN A O 1
ATOM 699 N N . ILE A 1 116 ? -11.144 27.501 -3.465 1.00 51.48 116 ILE A N 1
ATOM 700 C CA . ILE A 1 116 ? -12.473 26.911 -3.205 0.92 50.94 116 ILE A CA 1
ATOM 701 C C . ILE A 1 116 ? -12.905 26.035 -4.392 0.97 53.88 116 ILE A C 1
ATOM 702 O O . ILE A 1 116 ? -12.875 26.509 -5.525 0.93 54.07 116 ILE A O 1
ATOM 707 N N . ARG A 1 117 ? -13.329 24.783 -4.124 1.00 48.61 117 ARG A N 1
ATOM 708 C CA . ARG A 1 117 ? -13.809 23.828 -5.135 1.00 47.89 117 ARG A CA 1
ATOM 709 C C . ARG A 1 117 ? -15.136 23.175 -4.719 0.94 50.14 117 ARG A C 1
ATOM 710 O O . ARG A 1 117 ? -15.354 22.934 -3.530 1.00 46.50 117 ARG A O 1
ATOM 718 N N . LEU A 1 118 ? -15.967 22.809 -5.714 0.99 47.37 118 LEU A N 1
ATOM 719 C CA . LEU A 1 118 ? -17.176 22.000 -5.577 1.00 47.15 118 LEU A CA 1
ATOM 720 C C . LEU A 1 118 ? -16.811 20.748 -6.355 0.94 51.07 118 LEU A C 1
ATOM 721 O O . LEU A 1 118 ? -16.564 20.833 -7.562 0.94 51.19 118 LEU A O 1
ATOM 726 N N . GLU A 1 119 ? -16.658 19.607 -5.664 0.97 45.78 119 GLU A N 1
ATOM 727 C CA . GLU A 1 119 ? -16.191 18.387 -6.327 1.00 45.19 119 GLU A CA 1
ATOM 728 C C . GLU A 1 119 ? -16.857 17.105 -5.857 0.94 48.98 119 GLU A C 1
ATOM 729 O O . GLU A 1 119 ? -17.615 17.110 -4.879 1.00 47.73 119 GLU A O 1
ATOM 735 N N . PHE A 1 120 ? -16.515 15.990 -6.524 0.99 45.00 120 PHE A N 1
ATOM 736 C CA . PHE A 1 120 ? -16.990 14.669 -6.160 0.98 44.41 120 PHE A CA 1
ATOM 737 C C . PHE A 1 120 ? -15.876 13.873 -5.521 0.95 46.76 120 PHE A C 1
ATOM 738 O O . PHE A 1 120 ? -14.753 13.837 -6.034 1.00 45.47 120 PHE A O 1
ATOM 746 N N . LEU A 1 121 ? -16.160 13.297 -4.345 0.98 41.60 121 LEU A N 1
ATOM 747 C CA . LEU A 1 121 ? -15.173 12.506 -3.614 1.00 40.76 121 LEU A CA 1
ATOM 748 C C . LEU A 1 121 ? -15.771 11.186 -3.191 1.00 43.37 121 LEU A C 1
ATOM 749 O O . LEU A 1 121 ? -16.995 11.093 -3.007 1.00 42.76 121 LEU A O 1
ATOM 754 N N . ASP A 1 122 ? -14.927 10.146 -3.021 0.99 40.11 122 ASP A N 1
ATOM 755 C CA . ASP A 1 122 ? -15.447 8.890 -2.480 0.85 39.68 122 ASP A CA 1
ATOM 756 C C . ASP A 1 122 ? -15.410 9.029 -0.933 0.96 42.18 122 ASP A C 1
ATOM 757 O O . ASP A 1 122 ? -14.856 10.013 -0.426 1.00 40.66 122 ASP A O 1
ATOM 762 N N . VAL A 1 123 ? -16.012 8.080 -0.205 0.99 39.64 123 VAL A N 1
ATOM 763 C CA . VAL A 1 123 ? -16.073 8.132 1.265 1.00 39.48 123 VAL A CA 1
ATOM 764 C C . VAL A 1 123 ? -14.665 8.135 1.912 0.96 43.85 123 VAL A C 1
ATOM 765 O O . VAL A 1 123 ? -14.405 9.048 2.701 0.97 42.67 123 VAL A O 1
ATOM 769 N N . PRO A 1 124 ? -13.720 7.219 1.560 0.91 41.48 124 PRO A N 1
ATOM 770 C CA . PRO A 1 124 ? -12.391 7.270 2.199 0.99 41.06 124 PRO A CA 1
ATOM 771 C C . PRO A 1 124 ? -11.644 8.592 2.036 1.00 42.22 124 PRO A C 1
ATOM 772 O O . PRO A 1 124 ? -11.023 9.038 2.999 0.96 41.68 124 PRO A O 1
ATOM 776 N N . THR A 1 125 ? -11.725 9.235 0.851 0.98 38.54 125 THR A N 1
ATOM 777 C CA . THR A 1 125 ? -11.049 10.513 0.578 1.00 37.63 125 THR A CA 1
ATOM 778 C C . THR A 1 125 ? -11.707 11.625 1.393 0.98 41.24 125 THR A C 1
ATOM 779 O O . THR A 1 125 ? -11.011 12.445 1.995 1.00 40.15 125 THR A O 1
ATOM 783 N N . LEU A 1 126 ? -13.050 11.645 1.423 0.84 38.69 126 LEU A N 1
ATOM 784 C CA . LEU A 1 126 ? -13.752 12.656 2.216 0.90 38.01 126 LEU A CA 1
ATOM 785 C C . LEU A 1 126 ? -13.362 12.505 3.683 1.00 40.46 126 LEU A C 1
ATOM 786 O O . LEU A 1 126 ? -12.989 13.502 4.291 0.95 41.65 126 LEU A O 1
ATOM 791 N N . LEU A 1 127 ? -13.372 11.269 4.225 1.00 37.28 127 LEU A N 1
ATOM 792 C CA . LEU A 1 127 ? -13.005 11.036 5.629 0.96 37.38 127 LEU A CA 1
ATOM 793 C C . LEU A 1 127 ? -11.597 11.513 5.971 0.98 41.13 127 LEU A C 1
ATOM 794 O O . LEU A 1 127 ? -11.398 12.176 6.997 0.97 40.40 127 LEU A O 1
ATOM 799 N N . LYS A 1 128 ? -10.634 11.260 5.063 0.94 38.72 128 LYS A N 1
ATOM 800 C CA . LYS A 1 128 ? -9.252 11.714 5.223 0.96 38.57 128 LYS A CA 1
ATOM 801 C C . LYS A 1 128 ? -9.079 13.246 5.270 0.93 42.52 128 LYS A C 1
ATOM 802 O O . LYS A 1 128 ? -8.075 13.728 5.801 0.91 43.09 128 LYS A O 1
ATOM 808 N N . GLN A 1 129 ? -10.042 14.004 4.737 0.99 37.24 129 GLN A N 1
ATOM 809 C CA . GLN A 1 129 ? -9.965 15.470 4.766 0.93 36.62 129 GLN A CA 1
ATOM 810 C C . GLN A 1 129 ? -11.254 16.134 5.297 1.00 37.54 129 GLN A C 1
ATOM 811 O O . GLN A 1 129 ? -11.533 17.300 5.023 1.00 35.33 129 GLN A O 1
ATOM 817 N N . TYR A 1 130 ? -12.019 15.394 6.100 0.92 33.40 130 TYR A N 1
ATOM 818 C CA . TYR A 1 130 ? -13.285 15.912 6.656 0.84 33.00 130 TYR A CA 1
ATOM 819 C C . TYR A 1 130 ? -13.030 16.890 7.785 1.00 35.94 130 TYR A C 1
ATOM 820 O O . TYR A 1 130 ? -12.316 16.545 8.723 1.00 34.87 130 TYR A O 1
ATOM 829 N N . TRP A 1 131 ? -13.669 18.100 7.720 1.00 33.10 131 TRP A N 1
ATOM 830 C CA . TRP A 1 131 ? -13.571 19.137 8.758 0.95 33.07 131 TRP A CA 1
ATOM 831 C C . TRP A 1 131 ? -13.870 18.638 10.177 0.97 35.52 131 TRP A C 1
ATOM 832 O O . TRP A 1 131 ? -13.298 19.172 11.124 1.00 34.17 131 TRP A O 1
ATOM 843 N N . ARG A 1 132 ? -14.767 17.626 10.334 1.00 31.83 132 ARG A N 1
ATOM 844 C CA . ARG A 1 132 ? -15.108 17.131 11.671 0.89 32.13 132 ARG A CA 1
ATOM 845 C C . ARG A 1 132 ? -13.990 16.385 12.364 0.98 35.61 132 ARG A C 1
ATOM 846 O O . ARG A 1 132 ? -13.986 16.293 13.583 1.00 34.60 132 ARG A O 1
ATOM 854 N N . ASP A 1 133 ? -13.041 15.850 11.583 0.99 33.62 133 ASP A N 1
ATOM 855 C CA . ASP A 1 133 ? -11.962 15.009 12.088 0.95 34.08 133 ASP A CA 1
ATOM 856 C C . ASP A 1 133 ? -10.558 15.603 11.909 1.00 38.83 133 ASP A C 1
ATOM 857 O O . ASP A 1 133 ? -9.621 15.132 12.542 0.96 38.45 133 ASP A O 1
ATOM 862 N N . HIS A 1 134 ? -10.418 16.600 11.040 1.00 36.83 134 HIS A N 1
ATOM 863 C CA . HIS A 1 134 ? -9.129 17.217 10.703 0.94 37.68 134 HIS A CA 1
ATOM 864 C C . HIS A 1 134 ? -9.304 18.713 10.607 0.94 43.59 134 HIS A C 1
ATOM 865 O O . HIS A 1 134 ? -10.431 19.180 10.453 1.00 43.12 134 HIS A O 1
ATOM 872 N N . SER A 1 135 ? -8.193 19.491 10.669 0.97 41.13 135 SER A N 1
ATOM 873 C CA . SER A 1 135 ? -8.349 20.938 10.600 0.97 41.89 135 SER A CA 1
ATOM 874 C C . SER A 1 135 ? -7.209 21.644 9.905 1.00 48.56 135 SER A C 1
ATOM 875 O O . SER A 1 135 ? -6.065 21.193 9.958 0.92 48.57 135 SER A O 1
ATOM 878 N N . LEU A 1 136 ? -7.536 22.794 9.320 0.95 47.81 136 LEU A N 1
ATOM 879 C CA . LEU A 1 136 ? -6.607 23.735 8.702 1.00 48.89 136 LEU A CA 1
ATOM 880 C C . LEU A 1 136 ? -5.811 24.446 9.805 1.00 56.55 136 LEU A C 1
ATOM 881 O O . LEU A 1 136 ? -4.707 24.915 9.550 0.98 55.67 136 LEU A O 1
ATOM 886 N N . HIS A 1 137 ? -6.400 24.553 11.016 0.91 56.91 137 HIS A N 1
ATOM 887 C CA . HIS A 1 137 ? -5.830 25.240 12.178 0.98 58.06 137 HIS A CA 1
ATOM 888 C C . HI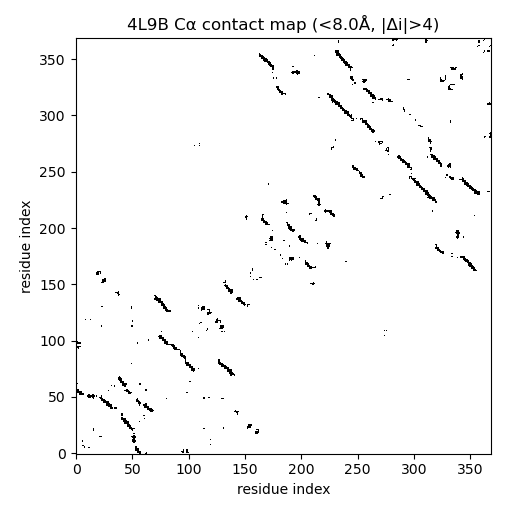S A 1 137 ? -5.403 24.255 13.279 0.94 64.87 137 HIS A C 1
ATOM 889 O O . HIS A 1 137 ? -5.155 24.680 14.413 0.98 64.00 137 HIS A O 1
ATOM 896 N N . ASP A 1 138 ? -5.310 22.943 12.951 0.98 63.82 138 ASP A N 1
ATOM 897 C CA . ASP A 1 138 ? -4.935 21.910 13.922 0.98 64.84 138 ASP A CA 1
ATOM 898 C C . ASP A 1 138 ? -3.564 22.153 14.533 0.97 72.19 138 ASP A C 1
ATOM 899 O O . ASP A 1 138 ? -2.662 22.642 13.850 0.94 72.57 138 ASP A O 1
ATOM 904 N N . LEU A 1 139 ? -3.419 21.832 15.825 0.94 70.80 139 LEU A N 1
ATOM 905 C CA . LEU A 1 139 ? -2.171 22.031 16.562 0.94 71.53 139 LEU A CA 1
ATOM 906 C C . LEU A 1 139 ? -1.121 20.967 16.241 0.96 75.50 139 LEU A C 1
ATOM 907 O O . LEU A 1 139 ? 0.010 21.323 15.905 0.97 75.28 139 LEU A O 1
ATOM 912 N N . ILE A 1 140 ? -1.499 19.674 16.315 0.99 71.59 140 ILE A N 1
ATOM 913 C CA . ILE A 1 140 ? -0.599 18.547 16.041 1.00 71.22 140 ILE A CA 1
ATOM 914 C C . ILE A 1 140 ? -0.417 18.240 14.539 0.99 73.90 140 ILE A C 1
ATOM 915 O O . ILE A 1 140 ? 0.723 18.133 14.078 0.98 73.70 140 ILE A O 1
ATOM 920 N N . ASP A 1 141 ? -1.525 18.136 13.782 1.00 69.13 141 ASP A N 1
ATOM 921 C CA . ASP A 1 141 ? -1.502 17.820 12.348 1.00 68.26 141 ASP A CA 1
ATOM 922 C C . ASP A 1 141 ? -2.237 18.900 11.480 1.00 69.43 141 ASP A C 1
ATOM 923 O O . ASP A 1 141 ? -3.282 18.596 10.901 1.00 68.44 141 ASP A O 1
ATOM 928 N N . PRO A 1 142 ? -1.720 20.161 11.367 0.93 64.64 142 PRO A N 1
ATOM 929 C CA . PRO A 1 142 ? -2.428 21.177 10.555 1.00 63.35 142 PRO A CA 1
ATOM 930 C C . PRO A 1 142 ? -2.536 20.809 9.079 0.96 63.98 142 PRO A C 1
ATOM 931 O O . PRO A 1 142 ? -1.571 20.329 8.480 0.99 63.26 142 PRO A O 1
ATOM 935 N N . ARG A 1 143 ? -3.722 21.021 8.500 0.97 57.56 143 ARG A N 1
ATOM 936 C CA . ARG A 1 143 ? -3.993 20.676 7.109 0.98 55.51 143 ARG A CA 1
ATOM 937 C C . ARG A 1 143 ? -4.042 21.900 6.190 0.96 57.81 143 ARG A C 1
ATOM 938 O O . ARG A 1 143 ? -4.230 23.029 6.647 1.00 57.15 143 ARG A O 1
ATOM 946 N N . ARG A 1 144 ? -3.883 21.657 4.887 0.98 54.06 144 ARG A N 1
ATOM 947 C CA . ARG A 1 144 ? -4.003 22.685 3.864 0.96 53.18 144 ARG A CA 1
ATOM 948 C C . ARG A 1 144 ? -5.260 22.437 3.026 0.97 53.27 144 ARG A C 1
ATOM 949 O O . ARG A 1 144 ? -5.760 23.364 2.398 1.00 52.72 144 ARG A O 1
ATOM 957 N N . VAL A 1 145 ? -5.799 21.197 3.069 0.95 46.78 145 VAL A N 1
ATOM 958 C CA . VAL A 1 145 ? -7.026 20.820 2.367 1.00 44.68 145 VAL A CA 1
ATOM 959 C C . VAL A 1 145 ? -8.097 20.310 3.371 1.00 43.09 145 VAL A C 1
ATOM 960 O O . VAL A 1 145 ? -7.796 19.463 4.206 0.98 41.62 145 VAL A O 1
ATOM 964 N N . ILE A 1 146 ? -9.315 20.847 3.286 0.98 39.47 146 ILE A N 1
ATOM 965 C CA . ILE A 1 146 ? -10.428 20.447 4.160 0.95 38.86 146 ILE A CA 1
ATOM 966 C C . ILE A 1 146 ? -11.732 20.418 3.390 1.00 41.65 146 ILE A C 1
ATOM 967 O O . ILE A 1 146 ? -11.939 21.228 2.491 0.94 42.37 146 ILE A O 1
ATOM 972 N N . SER A 1 147 ? -12.628 19.485 3.735 0.96 37.27 147 SER A N 1
ATOM 973 C CA . SER A 1 147 ? -13.866 19.403 2.982 1.00 35.66 147 SER A CA 1
ATOM 974 C C . SER A 1 147 ? -15.107 19.245 3.847 0.99 38.09 147 SER A C 1
ATOM 975 O O . SER A 1 147 ? -15.032 18.718 4.956 1.00 35.86 147 SER A O 1
ATOM 978 N N . MET A 1 148 ? -16.242 19.659 3.277 1.00 35.95 148 MET A N 1
ATOM 979 C CA . MET A 1 148 ? -17.577 19.515 3.834 0.93 37.20 148 MET A CA 1
ATOM 980 C C . MET A 1 148 ? -18.508 18.828 2.826 1.00 38.40 148 MET A C 1
ATOM 981 O O . MET A 1 148 ? -18.702 19.328 1.710 1.00 38.39 148 MET A O 1
ATOM 986 N N . PRO A 1 149 ? -19.013 17.624 3.176 0.96 33.62 149 PRO A N 1
ATOM 987 C CA . PRO A 1 149 ? -19.921 16.906 2.266 1.00 32.49 149 PRO A CA 1
ATOM 988 C C . PRO A 1 149 ? -21.333 17.496 2.299 0.96 34.63 149 PRO A C 1
ATOM 989 O O . PRO A 1 149 ? -21.868 17.816 3.366 1.00 32.49 149 PRO A O 1
ATOM 993 N N . LEU A 1 150 ? -21.934 17.692 1.123 0.87 32.75 150 LEU A N 1
ATOM 994 C CA . LEU A 1 150 ? -23.264 18.309 1.052 1.00 33.12 150 LEU A CA 1
ATOM 995 C C . LEU A 1 150 ? -24.344 17.314 0.692 1.00 34.64 150 LEU A C 1
ATOM 996 O O . LEU A 1 150 ? -25.452 17.393 1.222 0.99 33.97 150 LEU A O 1
ATOM 1001 N N . TYR A 1 151 ? -24.041 16.398 -0.262 0.97 32.11 151 TYR A N 1
ATOM 1002 C CA . TYR A 1 151 ? -24.980 15.393 -0.752 1.00 31.40 151 TYR A CA 1
ATOM 1003 C C . TYR A 1 151 ? -24.314 14.069 -1.069 0.93 36.13 151 TYR A C 1
ATOM 1004 O O . TYR A 1 151 ? -23.170 14.037 -1.537 0.99 35.32 151 TYR A O 1
ATOM 1013 N N . TRP A 1 152 ? -25.078 12.984 -0.926 1.00 32.78 152 TRP A N 1
ATOM 1014 C CA . TRP A 1 152 ? -24.717 11.701 -1.499 0.90 32.89 152 TRP A CA 1
ATOM 1015 C C . TRP A 1 152 ? -25.323 11.836 -2.888 0.92 39.28 152 TRP A C 1
ATOM 1016 O O . TRP A 1 152 ? -26.451 12.308 -3.020 0.96 38.05 152 TRP A O 1
ATOM 1027 N N . ILE A 1 153 ? -24.563 11.495 -3.925 0.94 37.79 153 ILE A N 1
ATOM 1028 C CA . ILE A 1 153 ? -25.062 11.592 -5.296 0.98 39.14 153 ILE A CA 1
ATOM 1029 C C . ILE A 1 153 ? -24.847 10.239 -5.896 1.00 44.57 153 ILE A C 1
ATOM 1030 O O . ILE A 1 153 ? -23.710 9.766 -5.906 1.00 44.37 153 ILE A O 1
ATOM 1035 N N . THR A 1 154 ? -25.929 9.588 -6.343 1.00 42.36 154 THR A N 1
ATOM 1036 C CA . THR A 1 154 ? -25.819 8.291 -6.985 0.91 43.01 154 THR A CA 1
ATOM 1037 C C . THR A 1 154 ? -26.030 8.518 -8.461 0.95 47.13 154 THR A C 1
ATOM 1038 O O . THR A 1 154 ? -27.135 8.869 -8.892 1.00 46.04 154 THR A O 1
ATOM 1042 N N . PHE A 1 155 ? -24.942 8.405 -9.219 0.91 43.82 155 PHE A N 1
ATOM 1043 C CA . PHE A 1 155 ? -24.981 8.550 -10.671 0.91 43.49 155 PHE A CA 1
ATOM 1044 C C . PHE A 1 155 ? -25.432 7.226 -11.240 1.00 47.12 155 PHE A C 1
ATOM 1045 O O . PHE A 1 155 ? -24.914 6.187 -10.840 1.00 45.95 155 PHE A O 1
ATOM 1053 N N . GLY A 1 156 ? -26.437 7.268 -12.107 0.94 46.50 156 GLY A N 1
ATOM 1054 C CA . GLY A 1 156 ? -26.977 6.078 -12.751 0.93 47.15 156 GLY A CA 1
ATOM 1055 C C . GLY A 1 156 ? -26.280 5.801 -14.068 0.93 52.51 156 GLY A C 1
ATOM 1056 O O . GLY A 1 156 ? -25.138 6.235 -14.276 0.99 51.40 156 GLY A O 1
ATOM 1057 N N . GLN A 1 157 ? -26.973 5.097 -14.977 0.96 50.77 157 GLN A N 1
ATOM 1058 C CA . GLN A 1 157 ? -26.440 4.787 -16.305 1.00 50.82 157 GLN A CA 1
ATOM 1059 C C . GLN A 1 157 ? -26.237 6.049 -17.126 0.99 54.74 157 GLN A C 1
ATOM 1060 O O . GLN A 1 157 ? -26.906 7.054 -16.882 1.00 53.95 157 GLN A O 1
ATOM 1066 N N . THR A 1 158 ? -25.278 6.018 -18.080 0.96 51.19 158 THR A N 1
ATOM 1067 C CA . THR A 1 158 ? -24.959 7.157 -18.955 0.96 51.09 158 THR A CA 1
ATOM 1068 C C . THR A 1 158 ? -26.246 7.790 -19.539 0.99 54.44 158 THR A C 1
ATOM 1069 O O . THR A 1 158 ? -27.158 7.063 -19.942 0.97 53.78 158 THR A O 1
ATOM 1073 N N . GLY A 1 159 ? -26.314 9.118 -19.534 1.00 51.19 159 GLY A N 1
ATOM 1074 C CA . GLY A 1 159 ? -27.454 9.854 -20.079 1.00 51.61 159 GLY A CA 1
ATOM 1075 C C . GLY A 1 159 ? -28.594 10.182 -19.131 0.94 57.16 159 GLY A C 1
ATOM 1076 O O . GLY A 1 159 ? -29.520 10.898 -19.528 0.99 56.49 159 GLY A O 1
ATOM 1077 N N . THR A 1 160 ? -28.546 9.672 -17.876 0.95 54.23 160 THR A N 1
ATOM 1078 C CA . THR A 1 160 ? -29.585 9.924 -16.856 1.00 53.92 160 THR A CA 1
ATOM 1079 C C . THR A 1 160 ? -29.154 11.036 -15.904 1.00 56.86 160 THR A C 1
ATOM 1080 O O . THR A 1 160 ? -27.970 11.384 -15.860 0.96 56.37 160 THR A O 1
ATOM 1084 N N . THR A 1 161 ? -30.107 11.565 -15.114 0.96 53.27 161 THR A N 1
ATOM 1085 C CA . THR A 1 161 ? -29.813 12.542 -14.053 0.83 53.04 161 THR A CA 1
ATOM 1086 C C . THR A 1 161 ? -29.623 11.749 -12.736 0.98 53.25 161 THR A C 1
ATOM 1087 O O . THR A 1 161 ? -30.250 10.700 -12.565 1.00 50.39 161 THR A O 1
ATOM 1091 N N . PRO A 1 162 ? -28.746 12.198 -11.813 0.99 49.22 162 PRO A N 1
ATOM 1092 C CA . PRO A 1 162 ? -28.498 11.403 -10.606 1.00 48.17 162 PRO A CA 1
ATOM 1093 C C . PRO A 1 162 ? -29.547 11.535 -9.501 0.91 50.26 162 PRO A C 1
ATOM 1094 O O . PRO A 1 162 ? -30.326 12.491 -9.497 0.96 49.63 162 PRO A O 1
ATOM 1098 N N . LEU A 1 163 ? -29.557 10.563 -8.564 1.00 44.60 163 LEU A N 1
ATOM 1099 C CA . LEU A 1 163 ? -30.415 10.605 -7.379 0.99 43.96 163 LEU A CA 1
ATOM 1100 C C . LEU A 1 163 ? -29.586 11.304 -6.295 0.96 44.65 163 LEU A C 1
ATOM 1101 O O . LEU A 1 163 ? -28.356 11.334 -6.383 1.00 42.08 163 LEU A O 1
ATOM 1106 N N . TYR A 1 164 ? -29.958 11.719 -5.209 0.95 40.84 164 TYR A N 1
ATOM 1107 C CA . TYR A 1 164 ? -29.269 12.484 -4.172 0.95 40.94 164 TYR A CA 1
ATOM 1108 C C . TYR A 1 164 ? -29.988 12.485 -2.851 0.94 39.32 164 TYR A C 1
ATOM 1109 O O . TYR A 1 164 ? -31.212 12.284 -2.784 0.97 36.96 164 TYR A O 1
ATOM 1118 N N . GLU A 1 165 ? -29.186 12.664 -1.890 0.96 33.32 165 GLU A N 1
ATOM 1119 C CA . GLU A 1 165 ? -29.580 12.564 -0.493 0.97 31.81 165 GLU A CA 1
ATOM 1120 C C . GLU A 1 165 ? -28.778 13.616 0.250 0.98 35.34 165 GLU A C 1
ATOM 1121 O O . GLU A 1 165 ? -27.564 13.501 0.379 0.96 34.10 165 GLU A O 1
ATOM 1127 N N . GLN A 1 166 ? -29.464 14.660 0.713 1.00 31.65 166 GLN A N 1
ATOM 1128 C CA . GLN A 1 166 ? -28.834 15.746 1.443 0.85 31.44 166 GLN A CA 1
ATOM 1129 C C . GLN A 1 166 ? -28.158 15.257 2.718 1.00 32.53 166 GLN A C 1
ATOM 1130 O O . GLN A 1 166 ? -28.693 14.395 3.407 0.95 33.21 166 GLN A O 1
ATOM 1136 N N . ILE A 1 167 ? -26.975 15.807 3.009 0.91 30.12 167 ILE A N 1
ATOM 1137 C CA . ILE A 1 167 ? -26.226 15.496 4.225 0.95 29.59 167 ILE A CA 1
ATOM 1138 C C . ILE A 1 167 ? -26.595 16.611 5.203 0.99 33.98 167 ILE A C 1
ATOM 1139 O O . ILE A 1 167 ? -25.929 17.647 5.312 1.00 33.87 167 ILE A O 1
ATOM 1144 N N . LYS A 1 168 ? -27.731 16.405 5.878 0.93 29.76 168 LYS A N 1
ATOM 1145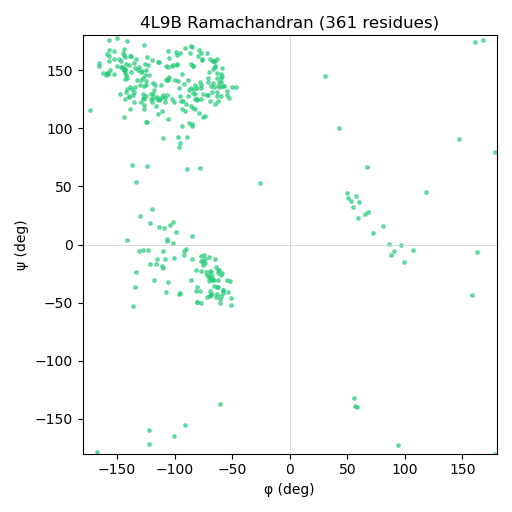 C CA . LYS A 1 168 ? -28.281 17.407 6.800 1.00 28.54 168 LYS A CA 1
ATOM 1146 C C . LYS A 1 168 ? -27.409 17.833 7.960 0.97 32.33 168 LYS A C 1
ATOM 1147 O O . LYS A 1 168 ? -27.529 18.981 8.412 0.96 31.25 168 LYS A O 1
ATOM 1153 N N . SER A 1 169 ? -26.465 16.965 8.379 1.00 28.82 169 SER A N 1
ATOM 1154 C CA . SER A 1 169 ? -25.535 17.310 9.456 0.98 28.77 169 SER A CA 1
ATOM 1155 C C . SER A 1 169 ? -24.636 18.502 9.103 1.00 33.00 169 SER A C 1
ATOM 1156 O O . SER A 1 169 ? -24.092 19.132 10.006 1.00 32.12 169 SER A O 1
ATOM 1159 N N . ASN A 1 170 ? -24.420 18.747 7.798 0.96 30.85 170 ASN A N 1
ATOM 1160 C CA . ASN A 1 170 ? -23.549 19.823 7.322 0.95 31.46 170 ASN A CA 1
ATOM 1161 C C . ASN A 1 170 ? -24.311 21.067 6.901 1.00 36.19 170 ASN A C 1
ATOM 1162 O O . ASN A 1 170 ? -23.718 21.992 6.334 0.94 37.95 170 ASN A O 1
ATOM 1167 N N . TYR A 1 171 ? -25.607 21.111 7.219 1.00 34.83 171 TYR A N 1
ATOM 1168 C CA . TYR A 1 171 ? -26.472 22.259 6.959 1.00 34.65 171 TYR A CA 1
ATOM 1169 C C . TYR A 1 171 ? -26.949 22.821 8.288 1.00 39.44 171 TYR A C 1
ATOM 1170 O O . TYR A 1 171 ? -27.570 22.106 9.088 0.96 38.37 171 TYR A O 1
ATOM 1179 N N . ILE A 1 172 ? -26.605 24.078 8.545 1.00 38.10 172 ILE A N 1
ATOM 1180 C CA . ILE A 1 172 ? -27.007 24.797 9.758 0.97 40.35 172 ILE A CA 1
ATOM 1181 C C . ILE A 1 172 ? -28.362 25.442 9.480 0.98 47.32 172 ILE A C 1
ATOM 1182 O O . ILE A 1 172 ? -28.410 26.458 8.784 0.90 47.94 172 ILE A O 1
ATOM 1187 N N . ASP A 1 173 ? -29.445 24.867 10.029 0.94 45.73 173 ASP A N 1
ATOM 1188 C CA . ASP A 1 173 ? -30.823 25.402 10.018 1.00 86.78 173 ASP A CA 1
ATOM 1189 C C . ASP A 1 173 ? -31.850 24.500 10.692 1.00 120.53 173 ASP A C 1
ATOM 1190 O O . ASP A 1 173 ? -32.494 23.674 10.054 1.00 85.91 173 ASP A O 1
ATOM 1195 N N . ASN A 1 176 ? -31.245 25.383 15.603 0.96 62.10 176 ASN A N 1
ATOM 1196 C CA . ASN A 1 176 ? -29.993 25.507 16.344 0.95 61.94 176 ASN A CA 1
ATOM 1197 C C . ASN A 1 176 ? -29.005 26.348 15.539 0.96 68.26 176 ASN A C 1
ATOM 1198 O O . ASN A 1 176 ? -28.419 25.861 14.565 0.88 69.75 176 ASN A O 1
ATOM 1203 N N . SER A 1 177 ? -28.879 27.637 15.903 0.99 64.12 177 SER A N 1
ATOM 1204 C CA . SER A 1 177 ? -28.051 28.605 15.184 1.00 63.60 177 SER A CA 1
ATOM 1205 C C . SER A 1 177 ? -27.175 29.486 16.090 0.96 64.89 177 SER A C 1
ATOM 1206 O O . SER A 1 177 ? -26.058 29.829 15.702 0.94 65.05 177 SER A O 1
ATOM 1209 N N . GLY A 1 178 ? -27.695 29.872 17.254 0.97 58.80 178 GLY A N 1
ATOM 1210 C CA . GLY A 1 178 ? -26.973 30.702 18.218 0.97 57.25 178 GLY A CA 1
ATOM 1211 C C . GLY A 1 178 ? -25.931 29.936 19.014 1.00 55.92 178 GLY A C 1
ATOM 1212 O O . GLY A 1 178 ? -25.002 30.530 19.558 0.92 57.00 178 GLY A O 1
ATOM 1213 N N . ASN A 1 179 ? -26.095 28.614 19.109 0.96 48.43 179 ASN A N 1
ATOM 1214 C CA . ASN A 1 179 ? -25.182 27.696 19.800 0.99 45.58 179 ASN A CA 1
ATOM 1215 C C . ASN A 1 179 ? -25.066 26.488 18.853 0.98 43.31 179 ASN A C 1
ATOM 1216 O O . ASN A 1 179 ? -25.643 25.434 19.138 1.00 41.41 179 ASN A O 1
ATOM 1221 N N . PRO A 1 180 ? -24.427 26.650 17.659 1.00 36.84 180 PRO A N 1
ATOM 1222 C CA . PRO A 1 180 ? -24.442 25.564 16.660 0.98 35.63 180 PRO A CA 1
ATOM 1223 C C . PRO A 1 180 ? -23.865 24.214 17.015 1.00 35.50 180 PRO A C 1
ATOM 1224 O O . PRO A 1 180 ? -24.270 23.242 16.407 1.00 35.27 180 PRO A O 1
ATOM 1228 N N . ALA A 1 181 ? -22.932 24.144 17.942 1.00 33.03 181 ALA A N 1
ATOM 1229 C CA . ALA A 1 181 ? -22.337 22.857 18.301 0.94 33.48 181 ALA A CA 1
ATOM 1230 C C . ALA A 1 181 ? -23.080 22.176 19.475 1.00 36.07 181 ALA A C 1
ATOM 1231 O O . ALA A 1 181 ? -22.757 21.050 19.827 0.98 36.25 181 ALA A O 1
ATOM 1233 N N . TYR A 1 182 ? -24.012 22.888 20.114 0.99 32.53 182 TYR A N 1
ATOM 1234 C CA . TYR A 1 182 ? -24.715 22.370 21.292 0.97 32.08 182 TYR A CA 1
ATOM 1235 C C . TYR A 1 182 ? -26.214 22.352 21.039 1.00 33.54 182 TYR A C 1
ATOM 1236 O O . TYR A 1 182 ? -26.655 22.343 19.883 1.00 33.79 182 TYR A O 1
ATOM 1245 N N . GLY A 1 183 ? -26.996 22.312 22.102 0.95 28.95 183 GLY A N 1
ATOM 1246 C CA . GLY A 1 183 ? -28.437 22.345 21.943 0.98 27.37 183 GLY A CA 1
ATOM 1247 C C . GLY A 1 183 ? -29.053 20.967 21.902 1.00 26.30 183 GLY A C 1
ATOM 1248 O O . GLY A 1 183 ? -28.389 19.958 22.153 0.91 25.54 183 GLY A O 1
ATOM 1249 N N . ILE A 1 184 ? -30.347 20.940 21.603 0.96 23.18 184 ILE A N 1
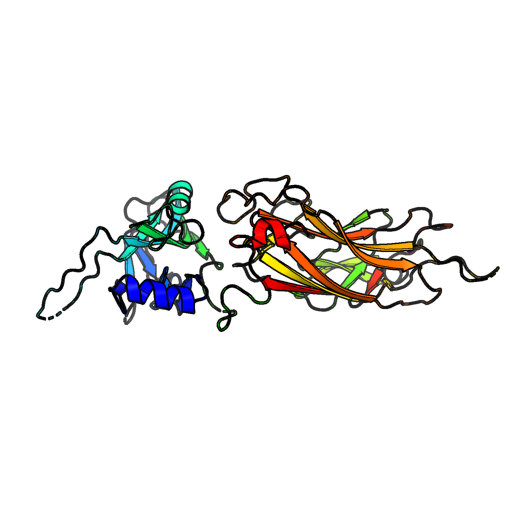ATOM 1250 C CA . ILE A 1 184 ? -31.124 19.710 21.593 1.00 22.35 184 ILE A CA 1
ATOM 1251 C C . ILE A 1 184 ? -30.615 18.742 20.528 0.98 26.70 184 ILE A C 1
ATOM 1252 O O . ILE A 1 184 ? -30.387 19.123 19.371 0.97 26.93 184 ILE A O 1
ATOM 1257 N N . ALA A 1 185 ? -30.409 17.487 20.944 1.00 22.78 185 ALA A N 1
ATOM 1258 C CA . ALA A 1 185 ? -30.026 16.399 20.055 0.98 23.33 185 ALA A CA 1
ATOM 1259 C C . ALA A 1 185 ? -31.289 15.639 19.624 0.95 27.46 185 ALA A C 1
ATOM 1260 O O . ALA A 1 185 ? -31.390 15.246 18.465 1.00 26.47 185 ALA A O 1
ATOM 1262 N N . ALA A 1 186 ? -32.249 15.396 20.561 1.00 22.96 186 ALA A N 1
ATOM 1263 C CA . ALA A 1 186 ? -33.464 14.641 20.216 0.96 21.94 186 ALA A CA 1
ATOM 1264 C C . ALA A 1 186 ? -34.527 15.010 21.222 1.00 24.08 186 ALA A C 1
ATOM 1265 O O . ALA A 1 186 ? -34.205 15.221 22.404 1.00 23.75 186 ALA A O 1
ATOM 1267 N N . ARG A 1 187 ? -35.782 15.028 20.786 1.00 21.35 187 ARG A N 1
ATOM 1268 C CA . ARG A 1 187 ? -36.899 15.335 21.700 0.92 21.63 187 ARG A CA 1
ATOM 1269 C C . ARG A 1 187 ? -38.169 14.743 21.138 0.95 24.86 187 ARG A C 1
ATOM 1270 O O . ARG A 1 187 ? -38.257 14.532 19.932 0.91 23.18 187 ARG A O 1
ATOM 1278 N N . CYS A 1 188 ? -39.168 14.509 21.986 1.00 20.42 188 CYS A N 1
ATOM 1279 C CA . CYS A 1 188 ? -40.429 13.966 21.443 1.00 20.00 188 CYS A CA 1
ATOM 1280 C C . CYS A 1 188 ? -41.630 14.551 22.182 0.95 24.21 188 CYS A C 1
ATOM 1281 O O . CYS A 1 188 ? -41.474 15.125 23.250 1.00 23.65 188 CYS A O 1
ATOM 1284 N N . GLU A 1 189 ? -42.822 14.339 21.639 0.86 21.18 189 GLU A N 1
ATOM 1285 C CA . GLU A 1 189 ? -44.053 14.732 22.340 0.96 20.88 189 GLU A CA 1
ATOM 1286 C C . GLU A 1 189 ? -44.411 13.604 23.271 1.00 22.87 189 GLU A C 1
ATOM 1287 O O . GLU A 1 189 ? -43.850 12.490 23.160 0.99 23.16 189 GLU A O 1
ATOM 1293 N N . ASN A 1 190 ? -45.388 13.844 24.151 0.98 20.97 190 ASN A N 1
ATOM 1294 C CA . ASN A 1 190 ? -45.845 12.769 25.048 0.94 21.06 190 ASN A CA 1
ATOM 1295 C C . ASN A 1 190 ? -46.410 11.603 24.251 1.00 25.32 190 ASN A C 1
ATOM 1296 O O . ASN A 1 190 ? -47.154 11.803 23.277 0.94 23.96 190 ASN A O 1
ATOM 1301 N N . PHE A 1 191 ? -46.104 10.392 24.687 0.99 21.92 191 PHE A N 1
ATOM 1302 C CA . PHE A 1 191 ? -46.663 9.212 24.052 0.89 21.04 191 PHE A CA 1
ATOM 1303 C C . PHE A 1 191 ? -46.965 8.136 25.065 0.98 23.58 191 PHE A C 1
ATOM 1304 O O . PHE A 1 191 ? -46.490 8.206 26.207 1.00 21.71 191 PHE A O 1
ATOM 1312 N N . ASN A 1 192 ? -47.818 7.183 24.669 0.96 21.47 192 ASN A N 1
ATOM 1313 C CA . ASN A 1 192 ? -48.197 6.048 25.534 0.93 21.44 192 ASN A CA 1
ATOM 1314 C C . ASN A 1 192 ? -47.629 4.771 24.950 1.00 25.03 192 ASN A C 1
ATOM 1315 O O . ASN A 1 192 ? -47.692 4.559 23.732 1.00 24.90 192 ASN A O 1
ATOM 1320 N N . HIS A 1 193 ? -47.086 3.912 25.811 1.00 22.77 193 HIS A N 1
ATOM 1321 C CA . HIS A 1 193 ? -46.456 2.708 25.296 0.97 22.74 193 HIS A CA 1
ATOM 1322 C C . HIS A 1 193 ? -46.691 1.537 26.205 0.94 26.38 193 HIS A C 1
ATOM 1323 O O . HIS A 1 193 ? -46.348 1.573 27.392 1.00 24.47 193 HIS A O 1
ATOM 1330 N N . PHE A 1 194 ? -47.231 0.471 25.627 1.00 22.56 194 PHE A N 1
ATOM 1331 C CA . PHE A 1 194 ? -47.500 -0.770 26.341 0.98 22.38 194 PHE A CA 1
ATOM 1332 C C . PHE A 1 194 ? -46.207 -1.443 26.802 1.00 25.31 194 PHE A C 1
ATOM 1333 O O . PHE A 1 194 ? -45.237 -1.553 26.033 0.93 26.18 194 PHE A O 1
ATOM 1341 N N . ILE A 1 195 ? -46.211 -1.902 28.049 1.00 22.39 195 ILE A N 1
ATOM 1342 C CA . ILE A 1 195 ? -45.042 -2.565 28.617 0.99 21.96 195 ILE A CA 1
ATOM 1343 C C . ILE A 1 195 ? -45.134 -4.079 28.361 1.00 25.28 195 ILE A C 1
ATOM 1344 O O . ILE A 1 195 ? -46.035 -4.770 28.865 1.00 24.73 195 ILE A O 1
ATOM 1349 N N . ASN A 1 196 ? -44.187 -4.588 27.560 0.89 24.35 196 ASN A N 1
ATOM 1350 C CA . ASN A 1 196 ? -44.133 -6.023 27.284 0.93 24.19 196 ASN A CA 1
ATOM 1351 C C . ASN A 1 196 ? -43.861 -6.815 28.559 1.00 27.51 196 ASN A C 1
ATOM 1352 O O . ASN A 1 196 ? -43.226 -6.314 29.494 1.00 26.22 196 ASN A O 1
ATOM 1357 N N . LYS A 1 197 ? -44.427 -8.032 28.631 0.99 25.89 197 LYS A N 1
ATOM 1358 C CA . LYS A 1 197 ? -44.289 -8.869 29.82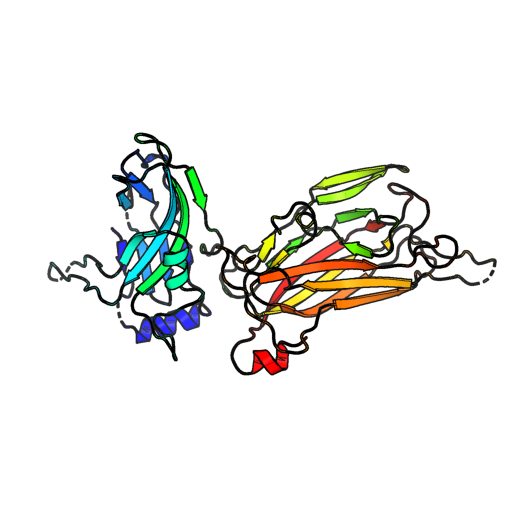3 0.94 26.04 197 LYS A CA 1
ATOM 1359 C C . LYS A 1 197 ? -42.919 -9.524 29.859 0.96 30.34 197 LYS A C 1
ATOM 1360 O O . LYS A 1 197 ? -42.795 -10.754 29.750 1.00 30.36 197 LYS A O 1
ATOM 1366 N N . VAL A 1 198 ? -41.871 -8.707 30.011 0.92 26.57 198 VAL A N 1
ATOM 1367 C CA . VAL A 1 198 ? -40.494 -9.203 30.039 0.98 26.20 198 VAL A CA 1
ATOM 1368 C C . VAL A 1 198 ? -39.713 -8.469 31.139 1.00 29.41 198 VAL A C 1
ATOM 1369 O O . VAL A 1 198 ? -40.104 -7.364 31.538 1.00 27.51 198 VAL A O 1
ATOM 1373 N N . ALA A 1 199 ? -38.568 -9.023 31.557 1.00 27.07 199 ALA A N 1
ATOM 1374 C CA . ALA A 1 199 ? -37.761 -8.384 32.604 0.92 26.98 199 ALA A CA 1
ATOM 1375 C C . ALA A 1 199 ? -37.109 -7.091 32.141 0.99 28.52 199 ALA A C 1
ATOM 1376 O O . ALA A 1 199 ? -36.983 -6.147 32.920 1.00 26.66 199 ALA A O 1
ATOM 1378 N N . VAL A 1 200 ? -36.622 -7.075 30.907 0.97 26.23 200 VAL A N 1
ATOM 1379 C CA . VAL A 1 200 ? -35.895 -5.926 30.408 0.95 26.32 200 VAL A CA 1
ATOM 1380 C C . VAL A 1 200 ? -36.355 -5.594 29.025 0.99 28.51 200 VAL A C 1
ATOM 1381 O O . VAL A 1 200 ? -36.384 -6.455 28.143 0.99 26.76 200 VAL A O 1
ATOM 1385 N N . GLN A 1 201 ? -36.658 -4.322 28.807 1.00 23.32 201 GLN A N 1
ATOM 1386 C CA . GLN A 1 201 ? -37.044 -3.916 27.434 0.90 23.29 201 GLN A CA 1
ATOM 1387 C C . GLN A 1 201 ? -36.649 -2.491 27.178 1.00 26.74 201 GLN A C 1
ATOM 1388 O O . GLN A 1 201 ? -36.672 -1.664 28.105 1.00 25.83 201 GLN A O 1
ATOM 1394 N N . SER A 1 202 ? -36.421 -2.156 25.908 1.00 23.90 202 SER A N 1
ATOM 1395 C CA . SER A 1 202 ? -36.152 -0.761 25.590 0.94 23.08 202 SER A CA 1
ATOM 1396 C C . SER A 1 202 ? -37.439 0.026 25.429 1.00 24.68 202 SER A C 1
ATOM 1397 O O . SER A 1 202 ? -38.493 -0.525 25.092 1.00 25.98 202 SER A O 1
ATOM 1400 N N . ILE A 1 203 ? -37.348 1.332 25.681 0.99 21.60 203 ILE A N 1
ATOM 1401 C CA . ILE A 1 203 ? -38.494 2.232 25.483 0.95 20.96 203 ILE A CA 1
ATOM 1402 C C . ILE A 1 203 ? -38.281 2.811 24.088 1.00 24.51 203 ILE A C 1
ATOM 1403 O O . ILE A 1 203 ? -37.198 3.324 23.813 1.00 25.30 203 ILE A O 1
ATOM 1408 N N . PRO A 1 204 ? -39.289 2.732 23.190 0.90 22.71 204 PRO A N 1
ATOM 1409 C CA . PRO A 1 204 ? -39.077 3.194 21.812 1.00 22.77 204 PRO A CA 1
ATOM 1410 C C . PRO A 1 204 ? -39.074 4.708 21.749 1.00 27.40 204 PRO A C 1
ATOM 1411 O O . PRO A 1 204 ? -40.118 5.341 21.849 0.90 29.75 204 PRO A O 1
ATOM 1415 N N . ILE A 1 205 ? -37.892 5.269 21.503 0.98 22.97 205 ILE A N 1
ATOM 1416 C CA . ILE A 1 205 ? -37.655 6.714 21.464 0.99 22.11 205 ILE A CA 1
ATOM 1417 C C . ILE A 1 205 ? -37.566 7.314 20.068 1.00 24.45 205 ILE A C 1
ATOM 1418 O O . ILE A 1 205 ? -37.386 8.516 19.924 1.00 23.77 205 ILE A O 1
ATOM 1423 N N . ASN A 1 206 ? -37.738 6.491 19.047 0.93 22.06 206 ASN A N 1
ATOM 1424 C CA . ASN A 1 206 ? -37.590 6.939 17.648 0.93 22.66 206 ASN A CA 1
ATOM 1425 C C . ASN A 1 206 ? -38.856 7.236 16.828 0.88 28.74 206 ASN A C 1
ATOM 1426 O O . ASN A 1 206 ? -38.795 7.320 15.599 0.96 27.77 206 ASN A O 1
ATOM 1431 N N . GLY A 1 207 ? -39.978 7.466 17.496 1.00 23.91 207 GLY A N 1
ATOM 1432 C CA . GLY A 1 207 ? -41.170 7.903 16.793 0.97 24.04 207 GLY A CA 1
ATOM 1433 C C . GLY A 1 207 ? -42.301 6.919 16.616 1.00 26.66 207 GLY A C 1
ATOM 1434 O O . GLY A 1 207 ? -43.336 7.306 16.091 1.00 25.41 207 GLY A O 1
ATOM 1435 N N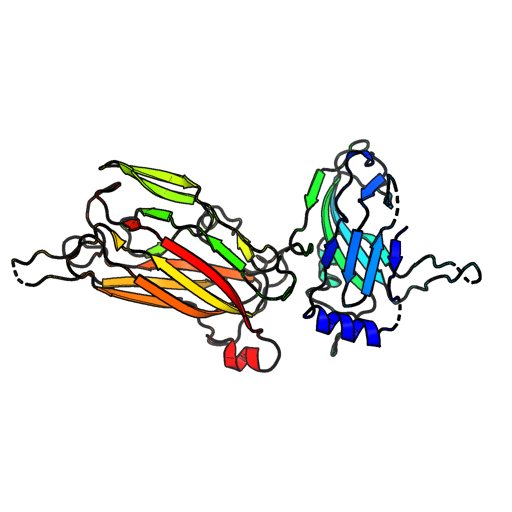 . VAL A 1 208 ? -42.114 5.665 17.036 1.00 22.97 208 VAL A N 1
ATOM 1436 C CA . VAL A 1 208 ? -43.204 4.669 16.993 0.96 23.30 208 VAL A CA 1
ATOM 1437 C C . VAL A 1 208 ? -43.357 4.047 18.356 1.00 26.51 208 VAL A C 1
ATOM 1438 O O . VAL A 1 208 ? -42.393 3.509 18.894 0.87 25.21 208 VAL A O 1
ATOM 1442 N N . ALA A 1 209 ? -44.573 4.077 18.910 0.98 23.95 209 ALA A N 1
ATOM 1443 C CA . ALA A 1 209 ? -44.873 3.451 20.218 0.91 24.02 209 ALA A CA 1
ATOM 1444 C C . ALA A 1 209 ? -45.945 2.389 20.023 1.00 26.80 209 ALA A C 1
ATOM 1445 O O . ALA A 1 209 ? -46.703 2.468 19.054 1.00 27.00 209 ALA A O 1
ATOM 1447 N N . ASN A 1 210 ? -46.044 1.444 20.956 0.93 23.98 210 ASN A N 1
ATOM 1448 C CA . ASN A 1 210 ? -47.110 0.429 20.892 0.93 23.94 210 ASN A CA 1
ATOM 1449 C C . ASN A 1 210 ? -48.234 0.970 21.774 1.00 25.57 210 ASN A C 1
ATOM 1450 O O . ASN A 1 210 ? -48.242 0.812 23.003 1.00 25.11 210 ASN A O 1
ATOM 1455 N N . ARG A 1 211 ? -49.082 1.775 21.159 0.97 23.36 211 ARG A N 1
ATOM 1456 C CA . ARG A 1 211 ? -50.097 2.515 21.891 1.00 23.57 211 ARG A CA 1
ATOM 1457 C C . ARG A 1 211 ? -51.305 1.683 22.332 0.98 26.92 211 ARG A C 1
ATOM 1458 O O . ARG A 1 211 ? -51.982 1.123 21.470 0.97 25.75 211 ARG A O 1
ATOM 1466 N N . PRO A 1 212 ? -51.659 1.666 23.637 0.92 24.45 212 PRO A N 1
ATOM 1467 C CA . PRO A 1 212 ? -52.914 0.993 24.068 1.00 24.82 212 PRO A CA 1
ATOM 1468 C C . PRO A 1 212 ? -54.104 1.723 23.426 1.00 31.13 212 PRO A C 1
ATOM 1469 O O . PRO A 1 212 ? -54.181 2.949 23.470 0.99 30.11 212 PRO A O 1
ATOM 1473 N N . VAL A 1 213 ? -54.989 0.969 22.739 0.95 28.55 213 VAL A N 1
ATOM 1474 C CA . VAL A 1 213 ? -56.128 1.560 22.023 1.00 28.52 213 VAL A CA 1
ATOM 1475 C C . VAL A 1 213 ? -57.500 1.059 22.468 1.00 32.44 213 VAL A C 1
ATOM 1476 O O . VAL A 1 213 ? -58.515 1.673 22.137 0.93 33.04 213 VAL A O 1
ATOM 1480 N N . SER A 1 214 ? -57.552 -0.076 23.186 1.00 28.48 214 SER A N 1
ATOM 1481 C CA . SER A 1 214 ? -58.816 -0.640 23.646 0.96 28.13 214 SER A CA 1
ATOM 1482 C C . SER A 1 214 ? -58.540 -1.369 24.937 0.96 30.10 214 SER A C 1
ATOM 1483 O O . SER A 1 214 ? -57.370 -1.535 25.297 0.96 28.93 214 SER A O 1
ATOM 1486 N N . SER A 1 215 ? -59.583 -1.939 25.563 0.99 27.70 215 SER A N 1
ATOM 1487 C CA . SER A 1 215 ? -59.412 -2.692 26.801 1.00 27.01 215 SER A CA 1
ATOM 1488 C C . SER A 1 215 ? -58.580 -3.965 26.592 1.00 31.64 215 SER A C 1
ATOM 1489 O O . SER A 1 215 ? -58.233 -4.600 27.585 0.97 31.85 215 SER A O 1
ATOM 1492 N N . THR A 1 216 ? -58.325 -4.386 25.328 0.95 29.35 216 THR A N 1
ATOM 1493 C CA . THR A 1 216 ? -57.603 -5.654 25.073 0.84 28.84 216 THR A CA 1
ATOM 1494 C C . THR A 1 216 ? -56.458 -5.524 24.084 1.00 30.71 216 THR A C 1
ATOM 1495 O O . THR A 1 216 ? -55.763 -6.516 23.849 0.98 30.19 216 THR A O 1
ATOM 1499 N N . ALA A 1 217 ? -56.262 -4.340 23.456 0.93 27.15 217 ALA A N 1
ATOM 1500 C CA . ALA A 1 217 ? -55.242 -4.255 22.411 1.00 25.75 217 ALA A CA 1
ATOM 1501 C C . ALA A 1 217 ? -54.457 -2.973 22.374 0.99 28.33 217 ALA A C 1
ATOM 1502 O O . ALA A 1 217 ? -54.964 -1.914 22.733 0.99 28.00 217 ALA A O 1
ATOM 1504 N N . SER A 1 218 ? -53.250 -3.076 21.822 0.99 24.48 218 SER A N 1
ATOM 1505 C CA . SER A 1 218 ? -52.377 -1.934 21.551 0.94 23.27 218 SER A CA 1
ATOM 1506 C C . SER A 1 218 ? -52.006 -1.987 20.082 0.99 30.19 218 SER A C 1
ATOM 1507 O O . SER A 1 218 ? -52.009 -3.064 19.477 0.94 31.35 218 SER A O 1
ATOM 1510 N N . GLN A 1 219 ? -51.663 -0.844 19.510 1.00 27.89 219 GLN A N 1
ATOM 1511 C CA . GLN A 1 219 ? -51.224 -0.816 18.125 0.93 28.96 219 GLN A CA 1
ATOM 1512 C C . GLN A 1 219 ? -50.093 0.161 17.919 1.00 29.88 219 GLN A C 1
ATOM 1513 O O . GLN A 1 219 ? -50.079 1.239 18.516 1.00 28.25 219 GLN A O 1
ATOM 1519 N N . LEU A 1 220 ? -49.173 -0.211 17.044 0.99 27.96 220 LEU A N 1
ATOM 1520 C CA . LEU A 1 220 ? -48.011 0.607 16.688 0.93 27.56 220 LEU A CA 1
ATOM 1521 C C . LEU A 1 220 ? -48.538 1.881 16.063 0.96 29.68 220 LEU A C 1
ATOM 1522 O O . LEU A 1 220 ? -49.362 1.832 15.136 0.95 30.19 220 LEU A O 1
ATOM 1527 N N . THR A 1 221 ? -48.138 3.030 16.652 0.95 24.64 221 THR A N 1
ATOM 1528 C CA . THR A 1 221 ? -48.645 4.348 16.292 1.00 23.77 221 THR A CA 1
ATOM 1529 C C . THR A 1 221 ? -47.496 5.334 16.276 0.95 28.84 221 THR A C 1
ATOM 1530 O O . THR A 1 221 ? -46.713 5.368 17.223 0.96 28.52 221 THR A O 1
ATOM 1534 N N . ASN A 1 222 ? -47.436 6.189 15.232 0.93 25.60 222 ASN A N 1
ATOM 1535 C CA . ASN A 1 222 ? -46.404 7.228 15.188 0.95 25.57 222 ASN A CA 1
ATOM 1536 C C . ASN A 1 222 ? -46.690 8.289 16.232 1.00 27.21 222 ASN A C 1
ATOM 1537 O O . ASN A 1 222 ? -47.852 8.570 16.524 0.92 26.41 222 ASN A O 1
ATOM 1542 N N . TYR A 1 223 ? -45.643 8.891 16.759 1.00 24.42 223 TYR A N 1
ATOM 1543 C CA . TYR A 1 223 ? -45.735 10.070 17.617 0.93 23.29 223 TYR A CA 1
ATOM 1544 C C . TYR A 1 223 ? -44.654 11.040 17.071 1.00 24.50 223 TYR A C 1
ATOM 1545 O O . TYR A 1 223 ? -43.712 10.617 16.398 1.00 25.34 223 TYR A O 1
ATOM 1554 N N . LYS A 1 224 ? -44.799 12.324 17.377 0.90 22.64 224 LYS A N 1
ATOM 1555 C CA . LYS A 1 224 ? -43.884 13.377 16.929 0.94 23.38 224 LYS A CA 1
ATOM 1556 C C . LYS A 1 224 ? -42.547 13.280 17.636 1.00 25.93 224 LYS A C 1
ATOM 1557 O O . LYS A 1 224 ? -42.488 13.217 18.866 1.00 23.84 224 LYS A O 1
ATOM 1563 N N . VAL A 1 225 ? -41.459 13.275 16.837 1.00 23.22 225 VAL A N 1
ATOM 1564 C CA . VAL A 1 225 ? -40.099 13.165 17.349 0.93 23.68 225 VAL A CA 1
ATOM 1565 C C . VAL A 1 225 ? -39.213 14.016 16.435 0.92 26.66 225 VAL A C 1
ATOM 1566 O O . VAL A 1 225 ? -39.543 14.229 15.249 0.98 25.64 225 VAL A O 1
ATOM 1570 N N . TRP A 1 226 ? -38.109 14.508 16.978 1.00 21.97 226 TRP A N 1
ATOM 1571 C CA . TRP A 1 226 ? -37.183 15.317 16.185 1.00 24.29 226 TRP A CA 1
ATOM 1572 C C . TRP A 1 226 ? -35.788 15.007 16.606 0.97 26.49 226 TRP A C 1
ATOM 1573 O O . TRP A 1 226 ? -35.522 14.839 17.797 0.92 23.18 226 TRP A O 1
ATOM 1584 N N A ARG A 1 227 ? -34.868 14.907 15.627 0.50 24.16 227 ARG A N 1
ATOM 1585 N N B ARG A 1 227 ? -34.867 14.932 15.631 0.50 23.81 227 ARG A N 1
ATOM 1586 C CA A ARG A 1 227 ? -33.452 14.666 15.891 0.50 24.49 227 ARG A CA 1
ATOM 1587 C CA B ARG A 1 227 ? -33.458 14.704 15.918 0.50 23.94 227 ARG A CA 1
ATOM 1588 C C A ARG A 1 227 ? -32.628 15.745 15.212 0.50 28.97 227 ARG A C 1
ATOM 1589 C C B ARG A 1 227 ? -32.633 15.761 15.221 0.50 28.77 227 ARG A C 1
ATOM 1590 O O A ARG A 1 227 ? -32.961 16.159 14.100 0.50 29.14 227 ARG A O 1
ATOM 1591 O O B ARG A 1 227 ? -32.966 16.172 14.109 0.50 29.03 227 ARG A O 1
ATOM 1606 N N . ASN A 1 228 ? -31.536 16.155 15.854 1.00 25.72 228 ASN A N 1
ATOM 1607 C CA . ASN A 1 228 ? -30.601 17.106 15.298 0.95 25.23 228 ASN A CA 1
ATOM 1608 C C . ASN A 1 228 ? -29.592 16.198 14.575 1.00 26.60 228 ASN A C 1
ATOM 1609 O O . ASN A 1 228 ? -28.849 15.484 15.260 0.97 25.51 228 ASN A O 1
ATOM 1614 N N . PRO A 1 229 ? -29.542 16.188 13.207 0.90 25.75 229 PRO A N 1
ATOM 1615 C CA . PRO A 1 229 ? -28.630 15.243 12.498 1.00 25.56 229 PRO A CA 1
ATOM 1616 C C . PRO A 1 229 ? -27.136 15.449 12.733 1.00 28.91 229 PRO A C 1
ATOM 1617 O O . PRO A 1 229 ? -26.358 14.532 12.507 0.88 28.67 229 PRO A O 1
ATOM 1621 N N . TYR A 1 230 ? -26.738 16.645 13.193 1.00 25.10 230 TYR A N 1
ATOM 1622 C CA . TYR A 1 230 ? -25.373 16.937 13.599 1.00 25.04 230 TYR A CA 1
ATOM 1623 C C . TYR A 1 230 ? -24.997 16.159 14.869 1.00 27.47 230 TYR A C 1
ATOM 1624 O O . TYR A 1 230 ? -23.837 15.812 15.058 1.00 27.08 230 TYR A O 1
ATOM 1633 N N . LEU A 1 231 ? -25.984 15.888 15.744 0.93 23.90 231 LEU A N 1
ATOM 1634 C CA . LEU A 1 231 ? -25.715 15.265 17.039 0.98 23.00 231 LEU A CA 1
ATOM 1635 C C . LEU A 1 231 ? -26.098 13.809 17.162 1.00 25.33 231 LEU A C 1
ATOM 1636 O O . LEU A 1 231 ? -25.448 13.068 17.911 0.96 26.02 231 LEU A O 1
ATOM 1641 N N . CYS A 1 232 ? -27.145 13.392 16.481 1.00 23.35 232 CYS A N 1
ATOM 1642 C CA . CYS A 1 232 ? -27.594 11.984 16.566 0.95 22.68 232 CYS A CA 1
ATOM 1643 C C . CYS A 1 232 ? -28.401 11.545 15.363 1.00 27.68 232 CYS A C 1
ATOM 1644 O O . CYS A 1 232 ? -28.948 12.378 14.643 1.00 28.39 232 CYS A O 1
ATOM 1647 N N . SER A 1 233 ? -28.515 10.221 15.196 0.96 25.24 233 SER A N 1
ATOM 1648 C CA . SER A 1 233 ? -29.294 9.607 14.117 0.94 24.56 233 SER A CA 1
ATOM 1649 C C . SER A 1 233 ? -29.955 8.309 14.593 1.00 27.18 233 SER A C 1
ATOM 1650 O O . SER A 1 233 ? -29.601 7.768 15.638 0.97 27.44 233 SER A O 1
ATOM 1653 N N . GLN A 1 234 ? -30.930 7.810 13.836 1.00 24.70 234 GLN A N 1
ATOM 1654 C CA . GLN A 1 234 ? -31.613 6.595 14.212 0.89 24.42 234 GLN A CA 1
ATOM 1655 C C . GLN A 1 234 ? -30.735 5.387 13.869 1.00 26.78 234 GLN A C 1
ATOM 1656 O O . GLN A 1 234 ? -30.113 5.395 12.807 0.93 25.88 234 GLN A O 1
ATOM 1662 N N . ASP A 1 235 ? -30.695 4.385 14.735 0.98 23.91 235 ASP A N 1
ATOM 1663 C CA . ASP A 1 235 ? -29.922 3.165 14.466 0.84 23.50 235 ASP A CA 1
ATOM 1664 C C . ASP A 1 235 ? -30.503 2.524 13.181 1.00 26.65 235 ASP A C 1
ATOM 1665 O O . ASP A 1 235 ? -31.711 2.414 13.023 0.97 26.33 235 ASP A O 1
ATOM 1670 N N . PRO A 1 236 ? -29.639 2.074 12.263 0.94 24.30 236 PRO A N 1
ATOM 1671 C CA . PRO A 1 236 ? -30.151 1.504 10.992 0.94 24.94 236 PRO A CA 1
ATOM 167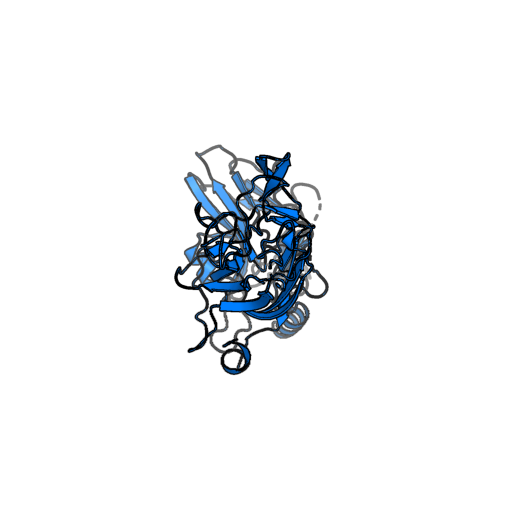2 C C . PRO A 1 236 ? -30.525 0.027 11.063 1.00 29.29 236 PRO A C 1
ATOM 1673 O O . PRO A 1 236 ? -31.128 -0.502 10.119 0.87 29.47 236 PRO A O 1
ATOM 1677 N N . ARG A 1 237 ? -30.134 -0.656 12.129 1.00 28.78 237 ARG A N 1
ATOM 1678 C CA . ARG A 1 237 ? -30.396 -2.087 12.262 0.99 29.40 237 ARG A CA 1
ATOM 1679 C C . ARG A 1 237 ? -31.836 -2.363 12.652 1.00 33.42 237 ARG A C 1
ATOM 1680 O O . ARG A 1 237 ? -32.374 -1.711 13.545 0.99 31.62 237 ARG A O 1
ATOM 1688 N N . ASP A 1 238 ? -32.455 -3.375 12.012 0.94 32.76 238 ASP A N 1
ATOM 1689 C CA . ASP A 1 238 ? -33.846 -3.726 12.286 1.00 31.44 238 ASP A CA 1
ATOM 1690 C C . ASP A 1 238 ? -34.166 -3.911 13.746 1.00 33.45 238 ASP A C 1
ATOM 1691 O O . ASP A 1 238 ? -35.204 -3.426 14.186 1.00 32.73 238 ASP A O 1
ATOM 1696 N N . LYS A 1 239 ? -33.321 -4.647 14.480 1.00 30.73 239 LYS A N 1
ATOM 1697 C CA . LYS A 1 239 ? -33.538 -4.972 15.884 0.95 31.05 239 LYS A CA 1
ATOM 1698 C C . LYS A 1 239 ? -33.486 -3.705 16.773 0.96 31.59 239 LYS A C 1
ATOM 1699 O O . LYS A 1 239 ? -34.171 -3.646 17.801 0.99 30.62 239 LYS A O 1
ATOM 1705 N N . PHE A 1 240 ? -32.692 -2.709 16.375 0.98 27.75 240 PHE A N 1
ATOM 1706 C CA . PHE A 1 240 ? -32.464 -1.520 17.188 0.91 26.68 240 PHE A CA 1
ATOM 1707 C C . PHE A 1 240 ? -33.102 -0.213 16.706 0.95 27.95 240 PHE A C 1
ATOM 1708 O O . PHE A 1 240 ? -33.179 0.744 17.490 1.00 25.70 240 PHE A O 1
ATOM 1716 N N . ALA A 1 241 ? -33.610 -0.169 15.444 0.93 25.52 241 ALA A N 1
ATOM 1717 C CA . ALA A 1 241 ? -34.211 1.051 14.849 0.93 25.92 241 ALA A CA 1
ATOM 1718 C C . ALA A 1 241 ? -35.328 1.679 15.698 0.94 29.66 241 ALA A C 1
ATOM 1719 O O . ALA A 1 241 ? -35.328 2.895 15.788 1.00 28.52 241 ALA A O 1
ATOM 1721 N N . PRO A 1 242 ? -36.259 0.927 16.340 1.00 26.90 242 PRO A N 1
ATOM 1722 C CA . PRO A 1 242 ? -37.298 1.616 17.130 0.97 26.75 242 PRO A CA 1
ATOM 1723 C C . PRO A 1 242 ? -36.782 2.322 18.386 0.95 28.42 242 PRO A C 1
ATOM 1724 O O . PRO A 1 242 ? -37.443 3.252 18.863 1.00 25.20 242 PRO A O 1
ATOM 1728 N N . ASP A 1 243 ? -35.629 1.868 18.918 0.99 25.75 243 ASP A N 1
ATOM 1729 C CA . ASP A 1 243 ? -35.131 2.185 20.251 0.96 24.97 243 ASP A CA 1
ATOM 1730 C C . ASP A 1 243 ? -33.831 2.919 20.398 1.00 25.45 243 ASP A C 1
ATOM 1731 O O . ASP A 1 243 ? -33.601 3.534 21.463 1.00 24.32 243 ASP A O 1
ATOM 1736 N N . ASN A 1 244 ? -32.904 2.731 19.459 0.91 21.79 244 ASN A N 1
ATOM 1737 C CA . ASN A 1 244 ? -31.550 3.257 19.678 0.98 20.71 244 ASN A CA 1
ATOM 1738 C C . ASN A 1 244 ? -31.169 4.461 18.843 1.00 25.46 244 ASN A C 1
ATOM 1739 O O . ASN A 1 244 ? -31.493 4.533 17.665 0.97 26.24 244 ASN A O 1
ATOM 1744 N N . LEU A 1 245 ? -30.429 5.392 19.467 0.98 23.38 245 LEU A N 1
ATOM 1745 C CA . LEU A 1 245 ? -29.845 6.506 18.745 0.99 23.03 245 LEU A CA 1
ATOM 1746 C C . LEU A 1 245 ? -28.386 6.155 18.545 0.97 27.48 245 LEU A C 1
ATOM 1747 O O . LEU A 1 245 ? -27.819 5.383 19.314 1.00 27.26 245 LEU A O 1
ATOM 1752 N N . VAL A 1 246 ? -27.797 6.713 17.514 0.96 24.40 246 VAL A N 1
ATOM 1753 C CA . VAL A 1 246 ? -26.358 6.660 17.268 0.96 23.93 246 VAL A CA 1
ATOM 1754 C C . VAL A 1 246 ? -25.936 8.085 17.566 1.00 26.63 246 VAL A C 1
ATOM 1755 O O . VAL A 1 246 ? -26.449 9.014 16.941 1.00 26.12 246 VAL A O 1
ATOM 1759 N N . ILE A 1 247 ? -24.960 8.250 18.458 0.93 23.31 247 ILE A N 1
ATOM 1760 C CA . ILE A 1 247 ? -24.405 9.554 18.817 0.94 22.51 247 ILE A CA 1
ATOM 1761 C C . ILE A 1 247 ? -23.334 9.906 17.772 1.00 26.72 247 ILE A C 1
ATOM 1762 O O . ILE A 1 247 ? -22.457 9.093 17.476 1.00 26.77 247 ILE A O 1
ATOM 1767 N N . GLU A 1 248 ? -23.423 11.113 17.222 0.90 24.05 248 GLU A N 1
ATOM 1768 C CA . GLU A 1 248 ? -22.519 11.586 16.151 0.96 24.11 248 GLU A CA 1
ATOM 1769 C C . GLU A 1 248 ? -21.406 12.511 16.659 1.00 27.90 248 GLU A C 1
ATOM 1770 O O . GLU A 1 248 ? -20.462 12.833 15.910 1.00 28.23 248 GLU A O 1
ATOM 1776 N N . GLU A 1 249 ? -21.520 12.973 17.914 0.98 26.23 249 GLU A N 1
ATOM 1777 C CA . GLU A 1 249 ? -20.621 13.979 18.461 1.00 26.32 249 GLU A CA 1
ATOM 1778 C C . GLU A 1 249 ? -20.334 13.670 19.920 1.00 28.87 249 GLU A C 1
ATOM 1779 O O . GLU A 1 249 ? -21.278 13.492 20.695 0.99 28.88 249 GLU A O 1
ATOM 1785 N N . ASP A 1 250 ? -19.069 13.687 20.318 1.00 26.50 250 ASP A N 1
ATOM 1786 C CA . ASP A 1 250 ? -18.743 13.445 21.731 0.96 25.64 250 ASP A CA 1
ATOM 1787 C C . ASP A 1 250 ? -19.320 14.577 22.577 1.00 27.65 250 ASP A C 1
ATOM 1788 O O . ASP A 1 250 ? -19.438 15.700 22.106 1.00 28.15 250 ASP A O 1
ATOM 1793 N N . GLY A 1 251 ? -19.609 14.296 23.836 0.96 24.35 251 GLY A N 1
ATOM 1794 C CA . GLY A 1 251 ? -19.969 15.391 24.726 0.94 24.89 251 GLY A CA 1
ATOM 1795 C C . GLY A 1 251 ? -20.561 14.967 26.035 1.00 26.81 251 GLY A C 1
ATOM 1796 O O . GLY A 1 251 ? -20.766 13.775 26.272 1.00 25.83 251 GLY A O 1
ATOM 1797 N N . ILE A 1 252 ? -20.814 15.974 26.896 0.93 23.46 252 ILE A N 1
ATOM 1798 C CA . ILE A 1 252 ? -21.585 15.734 28.109 1.00 22.74 252 ILE A CA 1
ATOM 1799 C C . ILE A 1 252 ? -23.008 16.097 27.669 1.00 25.50 252 ILE A C 1
ATOM 1800 O O . ILE A 1 252 ? -23.231 17.186 27.137 1.00 26.71 252 ILE A O 1
ATOM 1805 N N . TYR A 1 253 ? -23.945 15.153 27.816 0.94 23.63 253 TYR A N 1
ATOM 1806 C CA . TYR A 1 253 ? -25.319 15.385 27.413 0.99 22.99 253 TYR A CA 1
ATOM 1807 C C . TYR A 1 253 ? -26.195 15.392 28.622 0.95 27.69 253 TYR A C 1
ATOM 1808 O O . TYR A 1 253 ? -25.850 14.784 29.634 1.00 26.64 253 TYR A O 1
ATOM 1817 N N . ARG A 1 254 ? -27.353 16.049 28.499 0.97 24.15 254 ARG A N 1
ATOM 1818 C CA . ARG A 1 254 ? -28.361 16.040 29.542 0.98 23.49 254 ARG A CA 1
ATOM 1819 C C . ARG A 1 254 ? -29.530 15.213 29.017 1.00 26.14 254 ARG A C 1
ATOM 1820 O O . ARG A 1 254 ? -30.033 15.496 27.927 0.95 24.49 254 ARG A O 1
ATOM 1828 N N . ILE A 1 255 ? -29.996 14.237 29.794 1.00 23.23 255 ILE A N 1
ATOM 1829 C CA . ILE A 1 255 ? -31.170 13.455 29.403 0.97 22.77 255 ILE A CA 1
ATOM 1830 C C . ILE A 1 255 ? -32.303 13.800 30.406 0.89 26.71 255 ILE A C 1
ATOM 1831 O O . ILE A 1 255 ? -32.086 13.712 31.616 1.00 25.33 255 ILE A O 1
ATOM 1836 N N . ASP A 1 256 ? -33.481 14.240 29.905 1.00 22.80 256 ASP A N 1
ATOM 1837 C CA . ASP A 1 256 ? -34.616 14.530 30.796 0.94 23.34 256 ASP A CA 1
ATOM 1838 C C . ASP A 1 256 ? -35.691 13.547 30.371 1.00 23.48 256 ASP A C 1
ATOM 1839 O O . ASP A 1 256 ? -35.920 13.396 29.171 1.00 23.28 256 ASP A O 1
ATOM 1844 N N . ILE A 1 257 ? -36.387 12.930 31.331 0.86 21.70 257 ILE A N 1
ATOM 1845 C CA . ILE A 1 257 ? -37.521 12.032 31.032 1.00 21.49 257 ILE A CA 1
ATOM 1846 C C . ILE A 1 257 ? -38.658 12.392 31.972 1.00 25.19 257 ILE A C 1
ATOM 1847 O O . ILE A 1 257 ? -38.428 12.842 33.097 1.00 24.73 257 ILE A O 1
ATOM 1852 N N . SER A 1 258 ? -39.886 12.162 31.538 1.00 23.30 258 SER A N 1
ATOM 1853 C CA . SER A 1 258 ? -41.028 12.415 32.432 0.90 23.09 258 SER A CA 1
ATOM 1854 C C . SER A 1 258 ? -42.162 11.581 31.907 1.00 26.01 258 SER A C 1
ATOM 1855 O O . SER A 1 258 ? -42.255 11.345 30.710 0.97 26.19 258 SER A O 1
ATOM 1858 N N . GLY A 1 259 ? -43.003 11.122 32.788 1.00 22.63 259 GLY A N 1
ATOM 1859 C CA . GLY A 1 259 ? -44.128 10.330 32.342 1.00 22.34 259 GLY A CA 1
ATOM 1860 C C . GLY A 1 259 ? -44.735 9.659 33.525 0.98 25.81 259 GLY A C 1
ATOM 1861 O O . GLY A 1 259 ? -44.436 10.025 34.659 1.00 23.83 259 GLY A O 1
ATOM 1862 N N A SER A 1 260 ? -45.583 8.665 33.274 0.50 22.22 260 SER A N 1
ATOM 1863 N N B SER A 1 260 ? -45.607 8.679 33.272 0.50 22.91 260 SER A N 1
ATOM 1864 C CA A SER A 1 260 ? -46.169 7.933 34.381 0.50 21.82 260 SER A CA 1
ATOM 1865 C CA B SER A 1 260 ? -46.216 7.940 34.365 0.50 22.79 260 SER A CA 1
ATOM 1866 C C A SER A 1 260 ? -46.280 6.464 34.032 0.50 25.84 260 SER A C 1
ATOM 1867 C C B SER A 1 260 ? -46.283 6.466 34.026 0.50 26.33 260 SER A C 1
ATOM 1868 O O A SER A 1 260 ? -46.222 6.098 32.859 0.50 25.71 260 SER A O 1
ATOM 1869 O O B SER A 1 260 ? -46.208 6.094 32.856 0.50 26.16 260 SER A O 1
ATOM 1874 N N . ILE A 1 261 ? -46.425 5.632 35.053 0.95 23.56 261 ILE A N 1
ATOM 1875 C CA . ILE A 1 261 ? -46.650 4.205 34.863 1.00 23.23 261 ILE A CA 1
ATOM 1876 C C . ILE A 1 261 ? -48.117 4.047 35.220 1.00 25.65 261 ILE A C 1
ATOM 1877 O O . ILE A 1 261 ? -48.538 4.380 36.355 1.00 25.59 261 ILE A O 1
ATOM 1882 N N . ASN A 1 262 ? -48.914 3.583 34.236 1.00 24.13 262 ASN A N 1
ATOM 1883 C CA . ASN A 1 262 ? -50.351 3.429 34.406 0.95 24.14 262 ASN A CA 1
ATOM 1884 C C . ASN A 1 262 ? -50.707 1.962 34.528 1.00 26.59 262 ASN A C 1
ATOM 1885 O O . ASN A 1 262 ? -50.072 1.125 33.909 1.00 25.41 262 ASN A O 1
ATOM 1890 N N . ILE A 1 263 ? -51.679 1.647 35.375 0.98 26.15 263 ILE A N 1
ATOM 1891 C CA . ILE A 1 263 ? -52.122 0.277 35.683 0.92 27.78 263 ILE A CA 1
ATOM 1892 C C . ILE A 1 263 ? -50.944 -0.547 36.216 0.99 31.33 263 ILE A C 1
ATOM 1893 O O . ILE A 1 263 ? -50.756 -1.708 35.834 1.00 29.54 263 ILE A O 1
ATOM 1898 N N . ALA A 1 264 ? -50.122 0.080 37.088 0.96 30.72 264 ALA A N 1
ATOM 1899 C CA . ALA A 1 264 ? -48.962 -0.600 37.650 0.97 31.65 264 ALA A CA 1
ATOM 1900 C C . ALA A 1 264 ? -49.452 -1.655 38.626 1.00 32.32 264 ALA A C 1
ATOM 1901 O O . ALA A 1 264 ? -50.469 -1.461 39.288 1.00 30.69 264 ALA A O 1
ATOM 1903 N N . ASN A 1 265 ? -48.766 -2.778 38.667 0.94 31.68 265 ASN A N 1
ATOM 1904 C CA . ASN A 1 265 ? -49.137 -3.890 39.511 1.00 31.36 265 ASN A CA 1
ATOM 1905 C C . ASN A 1 265 ? -48.602 -3.712 40.930 0.93 35.05 265 ASN A C 1
ATOM 1906 O O . ASN A 1 265 ? -47.612 -3.011 41.162 1.00 32.21 265 ASN A O 1
ATOM 1911 N N . TYR A 1 266 ? -49.303 -4.325 41.879 1.00 33.33 266 TYR A N 1
ATOM 1912 C CA . TYR A 1 266 ? -48.965 -4.324 43.298 1.00 35.15 266 TYR A CA 1
ATOM 1913 C C . TYR A 1 266 ? -49.777 -5.389 43.993 1.00 37.32 266 TYR A C 1
ATOM 1914 O O . TYR A 1 266 ? -50.852 -5.749 43.514 0.95 36.31 266 TYR A O 1
ATOM 1923 N N . THR A 1 267 ? -49.284 -5.870 45.126 1.00 34.51 267 THR A N 1
ATOM 1924 C CA . THR A 1 267 ? -50.024 -6.867 45.911 1.00 37.11 267 THR A CA 1
ATOM 1925 C C . THR A 1 267 ? -51.059 -6.125 46.760 0.97 45.68 267 THR A C 1
ATOM 1926 O O . THR A 1 267 ? -50.726 -5.187 47.493 0.99 44.65 267 THR A O 1
ATOM 1930 N N . PHE A 1 268 ? -52.333 -6.525 46.619 0.99 45.94 268 PHE A N 1
ATOM 1931 C CA . PHE A 1 268 ? -53.456 -5.909 47.308 0.99 47.36 268 PHE A CA 1
ATOM 1932 C C . PHE A 1 268 ? -53.392 -6.142 48.823 0.96 52.66 268 PHE A C 1
ATOM 1933 O O . PHE A 1 268 ? -53.051 -7.259 49.236 0.98 52.42 268 PHE A O 1
ATOM 1935 N N . PRO A 1 269 ? -53.721 -5.114 49.656 1.00 50.14 269 PRO A N 1
ATOM 1936 C CA . PRO A 1 269 ? -53.721 -5.315 51.112 0.93 51.19 269 PRO A CA 1
ATOM 1937 C C . PRO A 1 269 ? -54.612 -6.494 51.493 0.93 55.37 269 PRO A C 1
ATOM 1938 O O . PRO A 1 269 ? -55.741 -6.590 51.000 1.00 53.93 269 PRO A O 1
ATOM 1942 N N . ALA A 1 270 ? -54.065 -7.432 52.288 0.96 53.65 270 ALA A N 1
ATOM 1943 C CA . ALA A 1 270 ? -54.796 -8.629 52.716 0.96 82.03 270 ALA A CA 1
ATOM 1944 C C . ALA A 1 270 ? -54.492 -9.008 54.166 0.99 103.17 270 ALA A C 1
ATOM 1945 O O . ALA A 1 270 ? -53.371 -8.818 54.637 0.98 52.32 270 ALA A O 1
ATOM 1947 N N . ARG A 1 276 ? -51.463 -4.302 54.052 0.97 53.92 276 ARG A N 1
ATOM 1948 C CA . ARG A 1 276 ? -50.413 -3.432 53.510 0.99 52.60 276 ARG A CA 1
ATOM 1949 C C . ARG A 1 276 ? -50.233 -3.651 52.009 0.95 53.72 276 ARG A C 1
ATOM 1950 O O . ARG A 1 276 ? -50.369 -4.779 51.520 1.00 51.66 276 ARG A O 1
ATOM 1953 N N . VAL A 1 277 ? -49.916 -2.560 51.282 0.95 49.05 277 VAL A N 1
ATOM 1954 C CA . VAL A 1 277 ? -49.650 -2.601 49.845 0.99 47.41 277 VAL A CA 1
ATOM 1955 C C . VAL A 1 277 ? -48.290 -3.280 49.629 0.94 48.61 277 VAL A C 1
ATOM 1956 O O . VAL A 1 277 ? -47.307 -2.919 50.283 0.96 48.93 277 VAL A O 1
ATOM 1960 N N . GLY A 1 278 ? -48.266 -4.277 48.752 0.90 41.42 278 GLY A N 1
ATOM 1961 C CA . GLY A 1 278 ? -47.044 -4.975 48.387 1.00 38.67 278 GLY A CA 1
ATOM 1962 C C . GLY A 1 278 ? -46.511 -4.369 47.104 1.00 37.05 278 GLY A C 1
ATOM 1963 O O . GLY A 1 278 ? -46.925 -4.755 46.005 1.00 36.04 278 GLY A O 1
ATOM 1964 N N . GLY A 1 279 ? -45.628 -3.391 47.249 0.97 33.11 279 GLY A N 1
ATOM 1965 C CA . GLY A 1 279 ? -45.018 -2.712 46.104 1.00 31.94 279 GLY A CA 1
ATOM 1966 C C . GLY A 1 279 ? -44.115 -3.600 45.282 0.97 32.63 279 GLY A C 1
ATOM 1967 O O . GLY A 1 279 ? -43.604 -4.615 45.767 1.00 30.20 279 GLY A O 1
ATOM 1968 N N . ARG A 1 280 ? -43.893 -3.208 44.015 0.98 27.56 280 ARG A N 1
ATOM 1969 C CA . ARG A 1 280 ? -43.131 -3.960 43.038 1.00 27.25 280 ARG A CA 1
ATOM 1970 C C . ARG A 1 280 ? -42.055 -3.039 42.471 1.00 29.02 280 ARG A C 1
ATOM 1971 O O . ARG A 1 280 ? -42.360 -1.952 41.989 1.00 29.64 280 ARG A O 1
ATOM 1979 N N . TYR A 1 281 ? -40.795 -3.469 42.547 0.94 26.41 281 TYR A N 1
ATOM 1980 C CA . TYR A 1 281 ? -39.678 -2.663 42.073 0.90 26.99 281 TYR A CA 1
ATOM 1981 C C . TYR A 1 281 ? -39.622 -2.546 40.560 1.00 27.75 281 TYR A C 1
ATOM 1982 O O . TYR A 1 281 ? -39.828 -3.525 39.839 1.00 26.63 281 TYR A O 1
ATOM 1991 N N . PHE A 1 282 ? -39.285 -1.341 40.088 1.00 24.60 282 PHE A N 1
ATOM 1992 C CA . PHE A 1 282 ? -38.993 -1.113 38.680 1.00 23.05 282 PHE A CA 1
ATOM 1993 C C . PHE A 1 282 ? -37.927 -0.041 38.560 1.00 26.66 282 PHE A C 1
ATOM 1994 O O . PHE A 1 282 ? -37.771 0.818 39.452 1.00 26.48 282 PHE A O 1
ATOM 2002 N N . GLN A 1 283 ? -37.240 -0.035 37.429 1.00 23.18 283 GLN A N 1
ATOM 2003 C CA . GLN A 1 283 ? -36.327 1.063 37.163 0.99 23.51 283 GLN A CA 1
ATOM 2004 C C . GLN A 1 283 ? -36.342 1.423 35.705 0.98 26.22 283 GLN A C 1
ATOM 2005 O O . GLN A 1 283 ? -36.633 0.589 34.853 1.00 25.48 283 GLN A O 1
ATOM 2011 N N . ILE A 1 284 ? -36.060 2.692 35.439 1.00 22.14 284 ILE A N 1
ATOM 2012 C CA . ILE A 1 284 ? -35.875 3.174 34.080 0.98 21.56 284 ILE A CA 1
ATOM 2013 C C . ILE A 1 284 ? -34.403 3.610 34.066 0.98 25.42 284 ILE A C 1
ATOM 2014 O O . ILE A 1 284 ? -33.950 4.298 34.981 1.00 24.43 284 ILE A O 1
ATOM 2019 N N . VAL A 1 285 ? -33.640 3.108 33.094 1.00 21.94 285 VAL A N 1
ATOM 2020 C CA . VAL A 1 285 ? -32.225 3.386 32.982 0.90 23.84 285 VAL A CA 1
ATOM 2021 C C . VAL A 1 285 ? -31.932 3.988 31.629 1.00 27.47 285 VAL A C 1
ATOM 2022 O O . VAL A 1 285 ? -32.720 3.805 30.693 1.00 25.86 285 VAL A O 1
ATOM 2026 N N . CYS A 1 286 ? -30.850 4.758 31.537 1.00 24.08 286 CYS A N 1
ATOM 2027 C CA . CYS A 1 286 ? -30.346 5.108 30.226 0.98 24.64 286 CYS A CA 1
ATOM 2028 C C . CYS A 1 286 ? -29.066 4.279 30.071 0.95 28.37 286 CYS A C 1
ATOM 2029 O O . CYS A 1 286 ? -28.505 3.778 31.053 1.00 26.39 286 CYS A O 1
ATOM 2032 N N . ALA A 1 287 ? -28.719 3.989 28.824 0.97 25.33 287 ALA A N 1
ATOM 2033 C CA . ALA A 1 287 ? -27.619 3.094 28.546 0.91 25.32 287 ALA A CA 1
ATOM 2034 C C . ALA A 1 287 ? -26.867 3.558 27.339 1.00 27.05 287 ALA A C 1
ATOM 2035 O O . ALA A 1 287 ? -27.442 4.186 26.441 1.00 25.73 287 ALA A O 1
ATOM 2037 N N . ARG A 1 288 ? -25.575 3.247 27.330 0.94 24.31 288 ARG A N 1
ATOM 2038 C CA . ARG A 1 288 ? -24.727 3.483 26.183 1.00 23.19 288 ARG A CA 1
ATOM 2039 C C . ARG A 1 288 ? -24.004 2.171 25.868 0.98 27.59 288 ARG A C 1
ATOM 2040 O O . ARG A 1 288 ? -23.744 1.337 26.756 1.00 26.69 288 ARG A O 1
ATOM 2048 N N . ASN A 1 289 ? -23.710 1.983 24.588 0.98 25.29 289 ASN A N 1
ATOM 2049 C CA . ASN A 1 289 ? -22.994 0.784 24.137 0.98 25.57 289 ASN A CA 1
ATOM 2050 C C . ASN A 1 289 ? -22.153 1.175 22.953 0.99 29.06 289 ASN A C 1
ATOM 2051 O O . ASN A 1 289 ? -22.663 1.791 22.004 0.95 29.57 289 ASN A O 1
ATOM 2056 N N . SER A 1 290 ? -20.854 0.814 22.998 0.88 26.23 290 SER A N 1
ATOM 2057 C CA . SER A 1 290 ? -19.904 1.138 21.926 1.00 26.10 290 SER A CA 1
ATOM 2058 C C . SER A 1 290 ? -19.256 -0.134 21.304 0.98 30.77 290 SER A C 1
ATOM 2059 O O . SER A 1 290 ? -18.251 -0.029 20.575 0.95 31.76 290 SER A O 1
ATOM 2062 N N . SER A 1 291 ? -19.877 -1.304 21.517 1.00 28.24 291 SER A N 1
ATOM 2063 C CA . SER A 1 291 ? -19.359 -2.581 20.961 0.96 29.77 291 SER A CA 1
ATOM 2064 C C . SER A 1 291 ? -19.226 -2.579 19.448 0.98 35.14 291 SER A C 1
ATOM 2065 O O . SER A 1 291 ? -18.239 -3.107 18.908 0.93 36.75 291 SER A O 1
ATOM 2068 N N . ALA A 1 292 ? -20.194 -1.960 18.758 0.97 31.72 292 ALA A N 1
ATOM 2069 C CA . ALA A 1 292 ? -20.186 -1.889 17.298 1.00 31.63 292 ALA A CA 1
ATOM 2070 C C . ALA A 1 292 ? -19.449 -0.644 16.823 0.92 35.94 292 ALA A C 1
ATOM 2071 O O . ALA A 1 292 ? -19.822 0.481 17.192 0.94 35.03 292 ALA A O 1
ATOM 2073 N N . ASN A 1 293 ? -18.373 -0.832 16.029 1.00 32.29 293 ASN A N 1
ATOM 2074 C CA . ASN A 1 293 ? -17.626 0.310 15.524 1.00 31.71 293 ASN A CA 1
ATOM 2075 C C . ASN A 1 293 ? -18.281 0.796 14.221 1.00 33.26 293 ASN A C 1
ATOM 2076 O O . ASN A 1 293 ? -19.123 0.098 13.663 1.00 34.72 293 ASN A O 1
ATOM 2081 N N . ASN A 1 294 ? -17.927 2.014 13.771 0.97 28.70 294 ASN A N 1
ATOM 2082 C CA . ASN A 1 294 ? -18.345 2.594 12.484 0.94 27.85 294 ASN A CA 1
ATOM 2083 C C . ASN A 1 294 ? -19.825 2.886 12.315 1.00 31.64 294 ASN A C 1
ATOM 2084 O O . ASN A 1 294 ? -20.302 2.986 11.185 0.96 31.51 294 ASN A O 1
ATOM 2089 N N . LEU A 1 295 ? -20.541 3.116 13.413 0.93 28.48 295 LEU A N 1
ATOM 2090 C CA . LEU A 1 295 ? -21.962 3.459 13.298 1.00 27.35 295 LEU A CA 1
ATOM 2091 C C . LEU A 1 295 ? -22.149 4.940 12.973 0.90 31.12 295 LEU A C 1
ATOM 2092 O O . LEU A 1 295 ? -23.189 5.329 12.439 1.00 28.23 295 LEU A O 1
ATOM 2097 N N . ALA A 1 296 ? -21.128 5.778 13.285 0.98 27.24 296 ALA A N 1
ATOM 2098 C CA . ALA A 1 296 ? -21.209 7.216 13.007 0.95 26.16 296 ALA A CA 1
ATOM 2099 C C . ALA A 1 296 ? -21.317 7.467 11.523 0.97 30.52 296 ALA A C 1
ATOM 2100 O O . ALA A 1 296 ? -21.000 6.605 10.706 1.00 29.83 296 ALA A O 1
ATOM 2102 N N . GLU A 1 297 ? -21.806 8.642 11.179 0.98 28.02 297 GLU A N 1
ATOM 2103 C CA . GLU A 1 297 ? -22.011 9.041 9.803 0.97 27.14 297 GLU A CA 1
ATOM 2104 C C . GLU A 1 297 ? -20.746 8.790 8.952 1.00 29.31 297 GLU A C 1
ATOM 2105 O O . GLU A 1 297 ? -19.627 9.043 9.404 0.92 2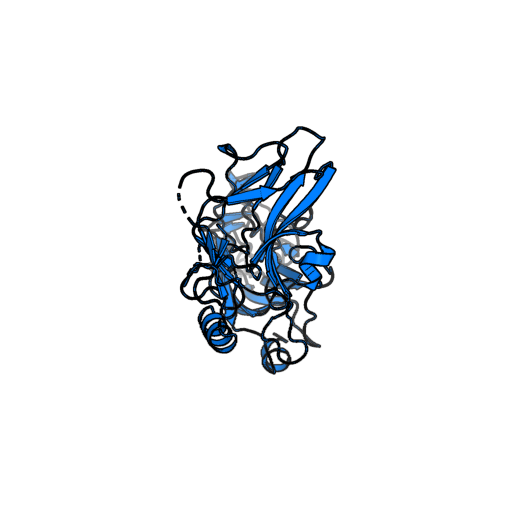9.02 297 GLU A O 1
ATOM 2111 N N . PHE A 1 298 ? -20.947 8.228 7.749 0.89 27.55 298 PHE A N 1
ATOM 2112 C CA . PHE A 1 298 ? -19.897 7.851 6.779 1.00 27.59 298 PHE A CA 1
ATOM 2113 C C . PHE A 1 298 ? -19.098 6.634 7.202 0.93 33.78 298 PHE A C 1
ATOM 2114 O O . PHE A 1 298 ? -18.088 6.328 6.573 1.00 34.08 298 PHE A O 1
ATOM 2122 N N . GLY A 1 299 ? -19.552 5.955 8.258 0.99 30.39 299 GLY A N 1
ATOM 2123 C CA . GLY A 1 299 ? -18.830 4.841 8.857 0.95 30.63 299 GLY A CA 1
ATOM 2124 C C . GLY A 1 299 ? -17.548 5.328 9.516 1.00 33.69 299 GLY A C 1
ATOM 2125 O O . GLY A 1 299 ? -16.580 4.576 9.607 0.99 33.71 299 GLY A O 1
ATOM 2126 N N . ALA A 1 300 ? -17.521 6.598 9.978 1.00 31.41 300 ALA A N 1
ATOM 2127 C CA . ALA A 1 300 ? -16.335 7.144 10.656 0.97 31.99 300 ALA A CA 1
ATOM 2128 C C . ALA A 1 300 ? -16.006 6.331 11.904 0.97 34.22 300 ALA A C 1
ATOM 2129 O O . ALA A 1 300 ? -16.903 5.776 12.558 1.00 31.52 300 ALA A O 1
ATOM 2131 N N . GLU A 1 301 ? -14.709 6.221 12.204 0.98 30.86 301 GLU A N 1
ATOM 2132 C CA . GLU A 1 301 ? -14.209 5.485 13.362 0.99 30.04 301 GLU A CA 1
ATOM 2133 C C . GLU A 1 301 ? -14.858 6.066 14.627 0.94 32.40 301 GLU A C 1
ATOM 2134 O O . GLU A 1 301 ? -14.926 7.286 14.762 0.91 32.08 301 GLU A O 1
ATOM 2140 N N . GLN A 1 302 ? -15.312 5.215 15.548 1.00 27.29 302 GLN A N 1
ATOM 2141 C CA . GLN A 1 302 ? -15.879 5.731 16.797 0.97 26.65 302 GLN A CA 1
ATOM 2142 C C . GLN A 1 302 ? -14.755 6.362 17.634 0.99 31.15 302 GLN A C 1
ATOM 2143 O O . GLN A 1 302 ? -13.552 6.073 17.424 0.99 31.49 302 GLN A O 1
ATOM 2149 N N . HIS A 1 303 ? -15.142 7.223 18.568 0.99 29.00 303 HIS A N 1
ATOM 2150 C CA . HIS A 1 303 ? -14.189 7.803 19.488 0.93 29.12 303 HIS A CA 1
ATOM 2151 C C . HIS A 1 303 ? -14.215 6.910 20.709 0.99 35.31 303 HIS A C 1
ATOM 2152 O O . HIS A 1 303 ? -15.269 6.733 21.323 1.00 33.36 303 HIS A O 1
ATOM 2159 N N . LEU A 1 304 ? -13.078 6.265 21.003 0.98 35.61 304 LEU A N 1
ATOM 2160 C CA . LEU A 1 304 ? -12.995 5.363 22.147 0.94 36.58 304 LEU A CA 1
ATOM 2161 C C . LEU A 1 304 ? -13.105 6.133 23.478 1.00 36.18 304 LEU A C 1
ATOM 2162 O O . LEU A 1 304 ? -12.455 7.161 23.672 1.00 34.95 304 LEU A O 1
ATOM 2167 N N . PRO A 1 305 ? -13.978 5.649 24.362 0.98 31.90 305 PRO A N 1
ATOM 2168 C CA . PRO A 1 305 ? -14.174 6.325 25.655 0.97 31.12 305 PRO A CA 1
ATOM 2169 C C . PRO A 1 305 ? -13.035 6.025 26.633 0.92 37.15 305 PRO A C 1
ATOM 2170 O O . PRO A 1 305 ? -12.273 5.070 26.406 0.99 37.23 305 PRO A O 1
ATOM 2174 N N . PRO A 1 306 ? -12.908 6.818 27.727 0.89 33.64 306 PRO A N 1
ATOM 2175 C CA . PRO A 1 306 ? -11.863 6.536 28.719 1.00 33.64 306 PRO A CA 1
ATOM 2176 C C . PRO A 1 306 ? -12.113 5.219 29.438 0.99 38.50 306 PRO A C 1
ATOM 2177 O O . PRO A 1 306 ? -13.254 4.722 29.476 1.00 38.20 306 PRO A O 1
ATOM 2181 N N . SER A 1 307 ? -11.035 4.638 30.007 0.91 35.14 307 SER A N 1
ATOM 2182 C CA . SER A 1 307 ? -11.126 3.403 30.780 0.95 34.58 307 SER A CA 1
ATOM 2183 C C . SER A 1 307 ? -12.109 3.595 31.962 1.00 35.94 307 SER A C 1
ATOM 2184 O O . SER A 1 307 ? -12.103 4.638 32.602 0.98 36.28 307 SER A O 1
ATOM 2187 N N . GLY A 1 308 ? -12.965 2.611 32.187 0.90 34.42 308 GLY A N 1
ATOM 2188 C CA . GLY A 1 308 ? -13.943 2.615 33.274 0.96 34.26 308 GLY A CA 1
ATOM 2189 C C . GLY A 1 308 ? -15.203 3.406 32.982 1.00 35.90 308 GLY A C 1
ATOM 2190 O O . GLY A 1 308 ? -15.961 3.728 33.893 0.98 34.98 308 GLY A O 1
ATOM 2191 N N . VAL A 1 309 ? -15.442 3.718 31.716 0.94 30.45 309 VAL A N 1
ATOM 2192 C CA . VAL A 1 309 ? -16.640 4.466 31.297 0.95 28.06 309 VAL A CA 1
ATOM 2193 C C . VAL A 1 309 ? -17.929 3.739 31.699 1.00 29.46 309 VAL A C 1
ATOM 2194 O O . VAL A 1 309 ? -17.983 2.504 31.711 0.99 29.25 309 VAL A O 1
ATOM 2198 N N . TRP A 1 310 ? -18.961 4.521 32.059 0.98 26.01 310 TRP A N 1
ATOM 2199 C CA . TRP A 1 310 ? -20.275 4.000 32.412 0.96 25.28 310 TRP A CA 1
ATOM 2200 C C . TRP A 1 310 ? -20.945 3.312 31.188 0.98 28.88 310 TRP A C 1
ATOM 2201 O O . TRP A 1 310 ? -20.642 3.649 30.032 1.00 28.09 310 TRP A O 1
ATOM 2212 N N . THR A 1 311 ? -21.920 2.410 31.457 0.95 26.31 311 THR A N 1
ATOM 2213 C CA . THR A 1 311 ? -22.734 1.777 30.407 0.94 26.11 311 THR A CA 1
ATOM 2214 C C . THR A 1 311 ? -24.205 1.812 30.784 1.00 28.16 311 THR A C 1
ATOM 2215 O O . THR A 1 311 ? -25.066 1.686 29.918 0.98 27.85 311 THR A O 1
ATOM 2219 N N . ARG A 1 312 ? -24.500 1.920 32.075 1.00 25.90 312 ARG A N 1
ATOM 2220 C CA . ARG A 1 312 ? -25.895 1.904 32.528 0.97 26.83 312 ARG A CA 1
ATOM 2221 C C . ARG A 1 312 ? -26.060 2.898 33.666 0.95 30.04 312 ARG A C 1
ATOM 2222 O O . ARG A 1 312 ? -25.235 2.942 34.571 0.95 29.40 312 ARG A O 1
ATOM 2230 N N . ARG A 1 313 ? -27.120 3.712 33.616 1.00 24.74 313 ARG A N 1
ATOM 2231 C CA . ARG A 1 313 ? -27.348 4.716 34.650 0.91 24.98 313 ARG A CA 1
ATOM 2232 C C . ARG A 1 313 ? -28.813 4.690 35.048 0.96 26.95 313 ARG A C 1
ATOM 2233 O O . ARG A 1 313 ? -29.684 4.925 34.195 1.00 25.39 313 ARG A O 1
ATOM 2241 N N . VAL A 1 314 ? -29.086 4.471 36.357 0.96 22.40 314 VAL A N 1
ATOM 2242 C CA . VAL A 1 314 ? -30.469 4.510 36.853 1.00 21.71 314 VAL A CA 1
ATOM 2243 C C . VAL A 1 314 ? -31.002 5.942 36.818 0.97 26.33 314 VAL A C 1
ATOM 2244 O O . VAL A 1 314 ? -30.402 6.843 37.419 1.00 25.82 314 VAL A O 1
ATOM 2248 N N . LEU A 1 315 ? -32.131 6.146 36.117 0.92 22.57 315 LEU A N 1
ATOM 2249 C CA . LEU A 1 315 ? -32.794 7.463 36.093 0.96 22.48 315 LEU A CA 1
ATOM 2250 C C . LEU A 1 315 ? -33.892 7.488 37.132 1.00 24.67 315 LEU A C 1
ATOM 2251 O O . LEU A 1 315 ? -34.078 8.502 37.810 0.93 24.67 315 LEU A O 1
ATOM 2256 N N . VAL A 1 316 ? -34.678 6.387 37.240 0.98 21.82 316 VAL A N 1
ATOM 2257 C CA . VAL A 1 316 ? -35.766 6.286 38.217 1.00 22.10 316 VAL A CA 1
ATOM 2258 C C . VAL A 1 316 ? -35.706 4.869 38.746 1.00 26.82 316 VAL A C 1
ATOM 2259 O O . VAL A 1 316 ? -35.696 3.934 37.956 1.00 25.89 316 VAL A O 1
ATOM 2263 N N . GLY A 1 317 ? -35.668 4.721 40.055 1.00 23.58 317 GLY A N 1
ATOM 2264 C CA . GLY A 1 317 ? -35.720 3.407 40.671 1.00 23.74 317 GLY A CA 1
ATOM 2265 C C . GLY A 1 317 ? -36.606 3.471 41.884 1.00 27.53 317 GLY A C 1
ATOM 2266 O O . GLY A 1 317 ? -36.347 4.272 42.780 0.96 26.51 317 GLY A O 1
ATOM 2267 N N . GLU A 1 318 ? -37.731 2.732 41.872 1.00 24.33 318 GLU A N 1
ATOM 2268 C CA . GLU A 1 318 ? -38.621 2.742 43.031 0.94 24.61 318 GLU A CA 1
ATOM 2269 C C . GLU A 1 318 ? -39.635 1.641 42.959 0.99 29.20 318 GLU A C 1
ATOM 2270 O O . GLU A 1 318 ? -39.650 0.867 42.007 0.99 27.47 318 GLU A O 1
ATOM 2276 N N . TYR A 1 319 ? -40.507 1.587 43.965 1.00 27.59 319 TYR A N 1
ATOM 2277 C CA . TYR A 1 319 ? -41.550 0.579 43.972 0.94 28.06 319 TYR A CA 1
ATOM 2278 C C . TYR A 1 319 ? -42.868 1.195 43.546 0.96 32.22 319 TYR A C 1
ATOM 2279 O O . TYR A 1 319 ? -43.113 2.391 43.767 1.00 31.62 319 TYR A O 1
ATOM 2288 N N . THR A 1 320 ? -43.756 0.354 42.980 0.98 28.07 320 THR A N 1
ATOM 2289 C CA . THR A 1 320 ? -45.137 0.760 42.708 1.00 28.39 320 THR A CA 1
ATOM 2290 C C . THR A 1 320 ? -45.783 1.050 44.079 1.00 34.36 320 THR A C 1
ATOM 2291 O O . THR A 1 320 ? -45.430 0.408 45.080 1.00 30.47 320 THR A O 1
ATOM 2295 N N . ALA A 1 321 ? -46.651 2.056 44.139 0.96 36.55 321 ALA A N 1
ATOM 2296 C CA . ALA A 1 321 ? -47.206 2.555 45.396 0.92 39.40 321 ALA A CA 1
ATOM 2297 C C . ALA A 1 321 ? -48.657 2.241 45.735 1.00 45.05 321 ALA A C 1
ATOM 2298 O O . ALA A 1 321 ? -49.144 2.724 46.754 0.92 46.88 321 ALA A O 1
ATOM 2300 N N . GLY A 1 322 ? -49.321 1.441 44.916 1.00 41.98 322 GLY A N 1
ATOM 2301 C CA . GLY A 1 322 ? -50.709 1.073 45.158 0.96 43.55 322 GLY A CA 1
ATOM 2302 C C . GLY A 1 322 ? -51.722 1.914 44.391 0.92 49.77 322 GLY A C 1
ATOM 2303 O O . GLY A 1 322 ? -52.920 1.672 44.496 0.91 50.62 322 GLY A O 1
ATOM 2304 N N . MET A 1 323 ? -51.254 2.885 43.599 0.94 45.27 323 MET A N 1
ATOM 2305 C CA . MET A 1 323 ? -52.103 3.777 42.812 1.00 44.63 323 MET A CA 1
ATOM 2306 C C . MET A 1 323 ? -52.238 3.335 41.368 1.00 43.96 323 MET A C 1
ATOM 2307 O O . MET A 1 323 ? -51.369 2.633 40.839 1.00 42.96 323 MET A O 1
ATOM 2312 N N . THR A 1 324 ? -53.344 3.733 40.738 1.00 36.67 324 THR A N 1
ATOM 2313 C CA . THR A 1 324 ? -53.671 3.431 39.346 0.95 35.86 324 THR A CA 1
ATOM 2314 C C . THR A 1 324 ? -52.573 3.999 38.421 0.91 36.37 324 THR A C 1
ATOM 2315 O O . THR A 1 324 ? -52.085 3.318 37.519 0.96 36.71 324 THR A O 1
ATOM 2319 N N . GLU A 1 325 ? -52.154 5.228 38.696 0.95 27.93 325 GLU A N 1
ATOM 2320 C CA . GLU A 1 325 ? -51.130 5.876 37.876 1.00 25.75 325 GLU A CA 1
ATOM 2321 C C . GLU A 1 325 ? -50.130 6.583 38.778 1.00 28.56 325 GLU A C 1
ATOM 2322 O O . GLU A 1 325 ? -50.529 7.278 39.705 1.00 28.98 325 GLU A O 1
ATOM 2328 N N . GLN A 1 326 ? -48.841 6.403 38.503 1.00 25.41 326 GLN A N 1
ATOM 2329 C CA . GLN A 1 326 ? -47.774 6.962 39.333 1.00 25.33 326 GLN A CA 1
ATOM 2330 C C . GLN A 1 326 ? -46.798 7.705 38.447 1.00 26.88 326 GLN A C 1
ATOM 2331 O O . GLN A 1 326 ? -46.225 7.118 37.537 1.00 24.68 326 GLN A O 1
ATOM 2337 N N . ALA A 1 327 ? -46.587 9.002 38.720 1.00 23.29 327 ALA A N 1
ATOM 2338 C CA . ALA A 1 327 ? -45.702 9.814 37.878 0.99 23.40 327 ALA A CA 1
ATOM 2339 C C . ALA A 1 327 ? -44.242 9.723 38.260 0.97 27.39 327 ALA A C 1
ATOM 2340 O O . ALA A 1 327 ? -43.896 9.481 39.412 0.97 27.75 327 ALA A O 1
ATOM 2342 N N . PHE A 1 328 ? -43.376 9.990 37.295 1.00 22.88 328 PHE A N 1
ATOM 2343 C CA . PHE A 1 328 ? -41.954 10.064 37.519 0.94 23.55 328 PHE A CA 1
ATOM 2344 C C . PHE A 1 328 ? -41.319 11.131 36.662 0.98 27.04 328 PHE A C 1
ATOM 2345 O O . PHE A 1 328 ? -41.879 11.560 35.653 1.00 25.87 328 PHE A O 1
ATOM 2353 N N . SER A 1 329 ? -40.099 11.522 37.031 1.00 24.68 329 SER A N 1
ATOM 2354 C CA . SER A 1 329 ? -39.347 12.489 36.255 1.00 24.60 329 SER A CA 1
ATOM 2355 C C . SER A 1 329 ? -37.901 12.301 36.618 0.95 29.76 329 SER A C 1
ATOM 2356 O O . SER A 1 329 ? -37.594 11.920 37.753 0.91 30.86 329 SER A O 1
ATOM 2359 N N . SER A 1 330 ? -36.994 12.536 35.675 1.00 25.65 330 SER A N 1
ATOM 2360 C CA . SER A 1 330 ? -35.576 12.432 36.066 0.98 24.90 330 SER A CA 1
ATOM 2361 C C . SER A 1 330 ? -34.791 13.267 35.123 1.00 26.56 330 SER A C 1
ATOM 2362 O O . SER A 1 330 ? -35.194 13.435 33.975 1.00 26.84 330 SER A O 1
ATOM 2365 N N . VAL A 1 331 ? -33.666 13.820 35.600 1.00 24.87 331 VAL A N 1
ATOM 2366 C CA . VAL A 1 331 ? -32.753 14.620 34.768 0.99 26.93 331 VAL A CA 1
ATOM 2367 C C . VAL A 1 331 ? -31.335 14.151 35.126 0.91 31.98 331 VAL A C 1
ATOM 2368 O O . VAL A 1 331 ? -30.992 14.093 36.315 0.86 33.71 331 VAL A O 1
ATOM 2372 N N . ALA A 1 332 ? -30.506 13.789 34.129 1.00 26.97 332 ALA A N 1
ATOM 2373 C CA . ALA A 1 332 ? -29.123 13.414 34.466 0.99 26.57 332 ALA A CA 1
ATOM 2374 C C . ALA A 1 332 ? -28.191 13.983 33.421 0.99 27.96 332 ALA A C 1
ATOM 2375 O O . ALA A 1 332 ? -28.610 14.167 32.280 0.95 25.50 332 ALA A O 1
ATOM 2377 N N . THR A 1 333 ? -26.914 14.212 33.786 1.00 23.46 333 THR A N 1
ATOM 2378 C CA . THR A 1 333 ? -25.926 14.536 32.760 0.96 22.33 333 THR A CA 1
ATOM 2379 C C . THR A 1 333 ? -25.076 13.278 32.598 1.00 26.06 333 THR A C 1
ATOM 2380 O O . THR A 1 333 ? -24.849 12.566 33.573 1.00 27.61 333 THR A O 1
ATOM 2384 N N . ILE A 1 334 ? -24.691 12.947 31.352 0.98 22.26 334 ILE A N 1
ATOM 2385 C CA . ILE A 1 334 ? -23.985 11.703 31.013 0.96 21.76 334 ILE A CA 1
ATOM 2386 C C . ILE A 1 334 ? -22.995 11.977 29.915 1.00 23.40 334 ILE A C 1
ATOM 2387 O O . ILE A 1 334 ? -23.266 12.827 29.058 0.94 24.46 334 ILE A O 1
ATOM 2392 N N . SER A 1 335 ? -21.890 11.223 29.871 1.00 22.79 335 SER A N 1
ATOM 2393 C CA . SER A 1 335 ? -20.949 11.376 28.785 0.98 23.40 335 SER A CA 1
ATOM 2394 C C . SER A 1 335 ? -21.399 10.434 27.671 0.98 26.40 335 SER A C 1
ATOM 2395 O O . SER A 1 335 ? -21.849 9.323 27.942 1.00 26.32 335 SER A O 1
ATOM 2398 N N . LEU A 1 336 ? -21.274 10.882 26.416 0.89 21.76 336 LEU A N 1
ATOM 2399 C CA . LEU A 1 336 ? -21.561 10.067 25.225 0.95 21.32 336 LEU A CA 1
ATOM 2400 C C . LEU A 1 336 ? -20.474 10.336 24.226 0.98 27.30 336 LEU A C 1
ATOM 2401 O O . LEU A 1 336 ? -19.947 11.451 24.160 0.96 28.30 336 LEU A O 1
ATOM 2406 N N . PHE A 1 337 ? -20.153 9.323 23.425 0.99 24.35 337 PHE A N 1
ATOM 2407 C CA . PHE A 1 337 ? -19.045 9.369 22.481 0.94 23.44 337 PHE A CA 1
ATOM 2408 C C . PHE A 1 337 ? -19.498 9.122 21.057 1.00 24.99 337 PHE A C 1
ATOM 2409 O O . PHE A 1 337 ? -20.468 8.384 20.839 1.00 25.26 337 PHE A O 1
ATOM 2417 N N . LYS A 1 338 ? -18.838 9.778 20.110 0.96 24.14 338 LYS A N 1
ATOM 2418 C CA . LYS A 1 338 ? -19.123 9.594 18.677 0.90 23.93 338 LYS A CA 1
ATOM 2419 C C . LYS A 1 338 ? -19.060 8.101 18.362 0.90 28.90 338 LYS A C 1
ATOM 2420 O O . LYS A 1 338 ? -18.096 7.418 18.738 0.98 27.87 338 LYS A O 1
ATOM 2426 N N . GLY A 1 339 ? -20.142 7.593 17.773 0.99 25.47 339 GLY A N 1
ATOM 2427 C CA . GLY A 1 339 ? -20.266 6.174 17.449 1.00 25.61 339 GLY A CA 1
ATOM 2428 C C . GLY A 1 339 ? -21.085 5.349 18.435 0.95 29.18 339 GLY A C 1
ATOM 2429 O O . GLY A 1 339 ? -21.470 4.228 18.101 1.00 28.78 339 GLY A O 1
ATOM 2430 N N . ASP A 1 340 ? -21.367 5.889 19.668 0.99 25.59 340 ASP A N 1
ATOM 2431 C CA . ASP A 1 340 ? -22.125 5.163 20.683 0.98 24.32 340 ASP A CA 1
ATOM 2432 C C . ASP A 1 340 ? -23.562 4.928 20.284 1.00 27.73 340 ASP A C 1
ATOM 2433 O O . ASP A 1 340 ? -24.165 5.750 19.590 1.00 26.44 340 ASP A O 1
ATOM 2438 N N . ASN A 1 341 ? -24.128 3.845 20.781 1.00 24.35 341 ASN A N 1
ATOM 2439 C CA . ASN A 1 341 ? -25.571 3.639 20.773 0.93 24.81 341 ASN A CA 1
ATOM 2440 C C . ASN A 1 341 ? -26.055 4.204 22.110 0.93 28.65 341 ASN A C 1
ATOM 2441 O O . ASN A 1 341 ? -25.384 4.019 23.133 0.97 28.38 341 ASN A O 1
ATOM 2446 N N . PHE A 1 342 ? -27.182 4.916 22.094 1.00 23.44 342 PHE A N 1
ATOM 2447 C CA . PHE A 1 342 ? -27.821 5.435 23.314 0.89 23.39 342 PHE A CA 1
ATOM 2448 C C . PHE A 1 342 ? -29.259 4.917 23.307 0.97 26.57 342 PHE A C 1
ATOM 2449 O O . PHE A 1 342 ? -29.909 4.970 22.258 1.00 26.31 342 PHE A O 1
ATOM 2457 N N . PHE A 1 343 ? -29.757 4.448 24.467 0.98 23.79 343 PHE A N 1
ATOM 2458 C CA . PHE A 1 343 ? -31.120 3.932 24.577 0.96 22.83 343 PHE A CA 1
ATOM 2459 C C . PHE A 1 343 ? -31.629 3.994 25.993 1.00 24.53 343 PHE A C 1
ATOM 2460 O O . PHE A 1 343 ? -30.825 4.188 26.921 0.92 23.41 343 PHE A O 1
ATOM 2468 N N . LEU A 1 344 ? -32.942 3.800 26.160 1.00 22.35 344 LEU A N 1
ATOM 2469 C CA . LEU A 1 344 ? -33.585 3.790 27.476 0.83 22.86 344 LEU A CA 1
ATOM 2470 C C . LEU A 1 344 ? -34.221 2.460 27.723 1.00 26.35 344 LEU A C 1
ATOM 2471 O O . LEU A 1 344 ? -34.843 1.920 26.818 1.00 26.46 344 LEU A O 1
ATOM 2476 N N . GLN A 1 345 ? -34.102 1.935 28.950 1.00 22.78 345 GLN A N 1
ATOM 2477 C CA . GLN A 1 345 ? -34.705 0.629 29.248 0.97 23.40 345 GLN A CA 1
ATOM 2478 C C . GLN A 1 345 ? -35.568 0.656 30.495 0.93 26.74 345 GLN A C 1
ATOM 2479 O O . GLN A 1 345 ? -35.295 1.427 31.425 0.99 25.28 345 GLN A O 1
ATOM 2485 N N . PHE A 1 346 ? -36.611 -0.178 30.495 1.00 22.95 346 PHE A N 1
ATOM 2486 C CA . PHE A 1 346 ? -37.530 -0.346 31.600 0.95 22.73 346 PHE A CA 1
ATOM 2487 C C . PHE A 1 346 ? -37.249 -1.757 32.132 0.94 27.40 346 PHE A C 1
ATOM 2488 O O . PHE A 1 346 ? -37.257 -2.705 31.358 1.00 26.33 346 PHE A O 1
ATOM 2496 N N . GLU A 1 347 ? -36.991 -1.889 33.441 1.00 24.35 347 GLU A N 1
ATOM 2497 C CA . GLU A 1 347 ? -36.667 -3.158 34.057 0.90 24.08 347 GLU A CA 1
ATOM 2498 C C . GLU A 1 347 ? -37.560 -3.457 35.233 1.00 27.44 347 GLU A C 1
ATOM 2499 O O . GLU A 1 347 ? -37.760 -2.613 36.094 1.00 26.69 347 GLU A O 1
ATOM 2505 N N . THR A 1 348 ? -38.041 -4.705 35.326 0.98 24.80 348 THR A N 1
ATOM 2506 C CA . THR A 1 348 ? -38.837 -5.113 36.495 0.94 24.71 348 THR A CA 1
ATOM 2507 C C . THR A 1 348 ? -38.750 -6.646 36.625 0.96 29.83 348 THR A C 1
ATOM 2508 O O . THR A 1 348 ? -38.160 -7.294 35.765 1.00 28.98 348 THR A O 1
ATOM 2512 N N . GLY A 1 349 ? -39.351 -7.182 37.683 0.98 27.71 349 GLY A N 1
ATOM 2513 C CA . GLY A 1 349 ? -39.457 -8.613 37.912 1.00 27.70 349 GLY A CA 1
ATOM 2514 C C . GLY A 1 349 ? -40.444 -9.233 36.947 0.95 32.72 349 GLY A C 1
ATOM 2515 O O . GLY A 1 349 ? -41.226 -8.517 36.310 1.00 30.17 349 GLY A O 1
ATOM 2516 N N . THR A 1 350 ? -40.422 -10.570 36.828 0.88 30.28 350 THR A N 1
ATOM 2517 C CA . THR A 1 350 ? -41.278 -11.313 35.878 0.91 30.16 350 THR A CA 1
ATOM 2518 C C . THR A 1 350 ? -42.401 -12.151 36.500 1.00 34.45 350 THR A C 1
ATOM 2519 O O . THR A 1 350 ? -43.231 -12.690 35.759 0.96 35.14 350 THR A O 1
ATOM 2523 N N . ASN A 1 351 ? -42.450 -12.235 37.814 1.00 31.89 351 ASN A N 1
ATOM 2524 C CA . ASN A 1 351 ? -43.514 -12.965 38.500 0.88 32.37 351 ASN A CA 1
ATOM 2525 C C . ASN A 1 351 ? -44.622 -11.962 38.854 1.00 34.83 351 ASN A C 1
ATOM 2526 O O . ASN A 1 351 ? -44.508 -11.218 39.835 1.00 34.74 351 ASN A O 1
ATOM 2531 N N . THR A 1 352 ? -45.715 -11.949 38.068 1.00 32.61 352 THR A N 1
ATOM 2532 C CA . THR A 1 352 ? -46.831 -11.014 38.304 1.00 33.06 352 THR A CA 1
ATOM 2533 C C . THR A 1 352 ? -47.535 -11.149 39.648 1.00 38.13 352 THR A C 1
ATOM 2534 O O . THR A 1 352 ? -48.171 -10.200 40.101 0.96 36.48 352 THR A O 1
ATOM 2538 N N . SER A 1 353 ? -47.425 -12.318 40.295 0.90 38.58 353 SER A N 1
ATOM 2539 C CA . SER A 1 353 ? -48.063 -12.510 41.604 0.91 40.02 353 SER A CA 1
ATOM 2540 C C . SER A 1 353 ? -47.145 -12.119 42.761 0.97 43.96 353 SER A C 1
ATOM 2541 O O . SER A 1 353 ? -47.593 -12.122 43.909 0.88 44.33 353 SER A O 1
ATOM 2544 N N . ARG A 1 354 ? -45.875 -11.742 42.473 1.00 39.52 354 ARG A N 1
ATOM 2545 C CA . ARG A 1 354 ? -44.916 -11.410 43.532 0.96 39.39 354 ARG A CA 1
ATOM 2546 C C . ARG A 1 354 ? -44.044 -10.163 43.323 0.97 40.87 354 ARG A C 1
ATOM 2547 O O . ARG A 1 354 ? -43.905 -9.372 44.254 0.99 40.78 354 ARG A O 1
ATOM 2555 N N . ASP A 1 355 ? -43.345 -10.065 42.172 1.00 35.14 355 ASP A N 1
ATOM 2556 C CA . ASP A 1 355 ? -42.337 -9.018 41.992 0.93 34.45 355 ASP A CA 1
ATOM 2557 C C . ASP A 1 355 ? -42.424 -8.128 40.744 0.95 37.92 355 ASP A C 1
ATOM 2558 O O . ASP A 1 355 ? -41.619 -7.215 40.608 0.99 38.82 355 ASP A O 1
ATOM 2563 N N . SER A 1 356 ? -43.350 -8.407 39.835 0.95 32.49 356 SER A N 1
ATOM 2564 C CA . SER A 1 356 ? -43.442 -7.610 38.620 0.98 30.86 356 SER A CA 1
ATOM 2565 C C . SER A 1 356 ? -44.226 -6.317 38.813 1.00 31.35 356 SER A C 1
ATOM 2566 O O . SER A 1 356 ? -45.309 -6.340 39.412 1.00 30.36 356 SER A O 1
ATOM 2569 N N . ALA A 1 357 ? -43.723 -5.199 38.240 1.00 26.88 357 ALA A N 1
ATOM 2570 C CA . ALA A 1 357 ? -44.474 -3.937 38.234 1.00 26.36 357 ALA A CA 1
ATOM 2571 C C . ALA A 1 357 ? -45.577 -3.992 37.170 1.00 28.99 357 ALA A C 1
ATOM 2572 O O . ALA A 1 357 ? -46.448 -3.120 37.158 0.99 27.63 357 ALA A O 1
ATOM 2574 N N . TYR A 1 358 ? -45.524 -4.983 36.246 0.98 26.53 358 TYR A N 1
ATOM 2575 C CA . TYR A 1 358 ? -46.572 -5.116 35.229 0.94 25.64 358 TYR A CA 1
ATOM 2576 C C . TYR A 1 358 ? -47.589 -6.165 35.668 0.91 30.87 358 TYR A C 1
ATOM 2577 O O . TYR A 1 358 ? -47.275 -7.053 36.480 1.00 29.62 358 TYR A O 1
ATOM 2586 N N . ASN A 1 359 ? -48.800 -6.038 35.144 1.00 28.66 359 ASN A N 1
ATOM 2587 C CA . ASN A 1 359 ? -49.910 -6.943 35.445 0.99 28.72 359 ASN A CA 1
ATOM 2588 C C . ASN A 1 359 ? -50.088 -7.947 34.312 1.00 32.31 359 ASN A C 1
ATOM 2589 O O . ASN A 1 359 ? -49.194 -8.091 33.466 1.00 30.96 359 ASN A O 1
ATOM 2594 N N . ASN A 1 360 ? -51.259 -8.640 34.276 0.92 29.89 360 ASN A N 1
ATOM 2595 C CA . ASN A 1 360 ? -51.615 -9.650 33.296 1.00 29.38 360 ASN A CA 1
ATOM 2596 C C . ASN A 1 360 ? -52.614 -9.132 32.247 0.93 32.87 360 ASN A C 1
ATOM 2597 O O . ASN A 1 360 ? -53.179 -9.906 31.483 1.00 31.95 360 ASN A O 1
ATOM 2602 N N . GLY A 1 361 ? -52.738 -7.810 32.154 0.98 28.08 361 GLY A N 1
ATOM 2603 C CA . GLY A 1 361 ? -53.663 -7.163 31.231 1.00 27.42 361 GLY A CA 1
ATOM 2604 C C . GLY A 1 361 ? -53.055 -6.682 29.927 0.97 29.75 361 GLY A C 1
ATOM 2605 O O . GLY A 1 361 ? -51.830 -6.565 29.782 1.00 29.15 361 GLY A O 1
ATOM 2606 N N . TYR A 1 362 ? -53.930 -6.420 28.956 1.00 25.95 362 TYR A N 1
ATOM 2607 C CA . TYR A 1 362 ? -53.537 -5.946 27.623 0.92 26.62 362 TYR A CA 1
ATOM 2608 C C . TYR A 1 362 ? -54.227 -4.646 27.283 1.00 30.16 362 TYR A C 1
ATOM 2609 O O . TYR A 1 362 ? -55.187 -4.276 27.957 1.00 29.15 362 TYR A O 1
ATOM 2618 N N . GLY A 1 363 ? -53.690 -3.912 26.308 1.00 25.75 363 GLY A N 1
ATOM 2619 C CA . GLY A 1 363 ? -54.248 -2.629 25.917 0.99 25.66 363 GLY A CA 1
ATOM 2620 C C . GLY A 1 363 ? -54.282 -1.674 27.095 1.00 27.87 363 GLY A C 1
ATOM 2621 O O . GLY A 1 363 ? -53.374 -1.706 27.931 0.97 26.67 363 GLY A O 1
ATOM 2622 N N . THR A 1 364 ? -55.367 -0.898 27.226 0.99 25.70 364 THR A N 1
ATOM 2623 C CA . THR A 1 364 ? -55.497 0.088 28.322 0.87 25.91 364 THR A CA 1
ATOM 2624 C C . THR A 1 364 ? -55.680 -0.569 29.684 1.00 30.60 364 THR A C 1
ATOM 2625 O O . THR A 1 364 ? -55.629 0.116 30.698 0.96 29.97 364 THR A O 1
ATOM 2629 N N . SER A 1 365 ? -55.920 -1.891 29.700 1.00 27.21 365 SER A N 1
ATOM 2630 C CA . SER A 1 365 ? -56.074 -2.649 30.948 0.96 26.33 365 SER A CA 1
ATOM 2631 C C . SER A 1 365 ? -54.745 -3.231 31.410 1.00 29.26 365 SER A C 1
ATOM 2632 O O . SER A 1 365 ? -54.680 -3.818 32.478 0.97 28.69 365 SER A O 1
ATOM 2635 N N . GLY A 1 366 ? -53.705 -3.074 30.603 0.96 25.86 366 GLY A N 1
ATOM 2636 C CA . GLY A 1 366 ? -52.376 -3.574 30.927 1.00 24.60 366 GLY A CA 1
ATOM 2637 C C . GLY A 1 366 ? -51.452 -2.437 31.319 0.98 26.38 366 GLY A C 1
ATOM 2638 O O . GLY A 1 366 ? -51.617 -1.313 30.849 0.93 25.71 366 GLY A O 1
ATOM 2639 N N . THR A 1 367 ? -50.456 -2.739 32.136 1.00 24.00 367 THR A N 1
ATOM 2640 C CA . THR A 1 367 ? -49.458 -1.748 32.566 0.93 22.99 367 THR A CA 1
ATOM 2641 C C . THR A 1 367 ? -48.818 -1.094 31.350 0.98 25.28 367 THR A C 1
ATOM 2642 O O . THR A 1 367 ? -48.399 -1.775 30.412 1.00 24.70 367 THR A O 1
ATOM 2646 N N . HIS A 1 368 ? -48.742 0.238 31.376 0.97 21.25 368 HIS A N 1
ATOM 2647 C CA . HIS A 1 368 ? -48.155 0.965 30.268 1.00 20.54 368 HIS A CA 1
ATOM 2648 C C . HIS A 1 368 ? -47.554 2.285 30.707 1.00 25.67 368 HIS A C 1
ATOM 2649 O O . HIS A 1 368 ? -47.943 2.836 31.739 0.94 25.06 368 HIS A O 1
ATOM 2656 N N . LEU A 1 369 ? -46.657 2.814 29.897 1.00 21.67 369 LEU A N 1
ATOM 2657 C CA . LEU A 1 369 ? -46.120 4.162 30.093 0.96 22.66 369 LEU A CA 1
ATOM 2658 C C . LEU A 1 369 ? -47.144 5.129 29.529 1.00 26.30 369 LEU A C 1
ATOM 2659 O O . LEU A 1 369 ? -47.713 4.893 28.460 1.00 23.94 369 LEU A O 1
ATOM 2664 N N . ARG A 1 370 ? -47.436 6.183 30.275 0.92 23.06 370 ARG A N 1
ATOM 2665 C CA . ARG A 1 370 ? -48.406 7.153 29.783 1.00 22.63 370 ARG A CA 1
ATOM 2666 C C . ARG A 1 370 ? -47.780 8.524 29.852 1.00 25.01 370 ARG A C 1
ATOM 2667 O O . ARG A 1 370 ? -47.033 8.815 30.798 1.00 23.85 370 ARG A O 1
ATOM 2675 N N . ASN A 1 371 ? -48.080 9.386 28.859 0.98 22.84 371 ASN A N 1
ATOM 2676 C CA . ASN A 1 371 ? -47.539 10.774 28.800 1.00 22.15 371 ASN A CA 1
ATOM 2677 C C . ASN A 1 371 ? -46.021 10.833 28.966 1.00 25.28 371 ASN A C 1
ATOM 2678 O O . ASN A 1 371 ? -45.479 11.704 29.665 0.91 25.55 371 ASN A O 1
ATOM 2683 N N . PHE A 1 372 ? -45.344 9.877 28.340 1.00 21.67 372 PHE A N 1
ATOM 2684 C CA . PHE A 1 372 ? -43.907 9.736 28.408 0.91 22.30 372 PHE A CA 1
ATOM 2685 C C . PHE A 1 372 ? -43.271 10.608 27.363 1.00 24.59 372 PHE A C 1
ATOM 2686 O O . PHE A 1 372 ? -43.686 10.582 26.216 1.00 23.20 372 PHE A O 1
ATOM 2694 N N . SER A 1 373 ? -42.222 11.342 27.745 1.00 20.82 373 SER A N 1
ATOM 2695 C CA . SER A 1 373 ? -41.447 12.099 26.765 0.92 21.23 373 SER A CA 1
ATOM 2696 C C . SER A 1 373 ? -40.026 12.246 27.285 0.98 25.91 373 SER A C 1
ATOM 2697 O O . SER A 1 373 ? -39.740 11.917 28.450 1.00 24.35 373 SER A O 1
ATOM 2700 N N . TYR A 1 374 ? -39.120 12.661 26.389 1.00 22.77 374 TYR A N 1
ATOM 2701 C CA . TYR A 1 374 ? -37.736 12.878 26.745 1.00 21.35 374 TYR A CA 1
ATOM 2702 C C . TYR A 1 374 ? -37.148 13.996 25.897 1.00 23.77 374 TYR A C 1
ATOM 2703 O O . TYR A 1 374 ? -37.659 14.309 24.823 0.99 23.94 374 TYR A O 1
ATOM 2712 N N . THR A 1 375 ? -36.057 14.576 26.386 1.00 19.33 375 THR A N 1
ATOM 2713 C CA . THR A 1 375 ? -35.180 15.487 25.632 0.96 19.72 375 THR A CA 1
ATOM 2714 C C . THR A 1 375 ? -33.776 15.054 25.923 1.00 25.57 375 THR A C 1
ATOM 2715 O O . THR A 1 375 ? -33.437 14.833 27.088 1.00 25.35 375 THR A O 1
ATOM 2719 N N . LEU A 1 376 ? -32.940 14.991 24.870 1.00 22.40 376 LEU A N 1
ATOM 2720 C CA . LEU A 1 376 ? -31.519 14.736 24.995 0.92 21.83 376 LEU A CA 1
ATOM 2721 C C . LEU A 1 376 ? -30.847 15.992 24.423 1.00 25.73 376 LEU A C 1
ATOM 2722 O O . LEU A 1 376 ? -31.192 16.414 23.313 1.00 25.79 376 LEU A O 1
ATOM 2727 N N . GLU A 1 377 ? -29.957 16.614 25.195 1.00 23.51 377 GLU A N 1
ATOM 2728 C CA . GLU A 1 377 ? -29.318 17.864 24.779 1.00 22.97 377 GLU A CA 1
ATOM 2729 C C . GLU A 1 377 ? -27.824 17.793 25.004 1.00 25.03 377 GLU A C 1
ATOM 2730 O O . GLU A 1 377 ? -27.399 17.293 26.045 0.92 24.78 377 GLU A O 1
ATOM 2736 N N . ARG A 1 378 ? -27.019 18.347 24.080 1.00 22.85 378 ARG A N 1
ATOM 2737 C CA . ARG A 1 378 ? -25.569 18.414 24.291 0.90 23.01 378 ARG A CA 1
ATOM 2738 C C . ARG A 1 378 ? -25.253 19.673 25.099 1.00 27.36 378 ARG A C 1
ATOM 2739 O O . ARG A 1 378 ? -25.587 20.780 24.687 1.00 27.35 378 ARG A O 1
ATOM 2747 N N . VAL A 1 379 ? -24.668 19.491 26.283 1.00 23.73 379 VAL A N 1
ATOM 2748 C CA . VAL A 1 379 ? -24.416 20.609 27.204 0.87 25.03 379 VAL A CA 1
ATOM 2749 C C . VAL A 1 379 ? -22.948 20.936 27.504 0.99 30.01 379 VAL A C 1
ATOM 2750 O O . VAL A 1 379 ? -22.672 21.953 28.144 0.86 31.07 379 VAL A O 1
ATOM 2754 N N . GLY A 1 380 ? -22.039 20.058 27.128 1.00 26.16 380 GLY A N 1
ATOM 2755 C CA . GLY A 1 380 ? -20.620 20.254 27.397 1.00 26.90 380 GLY A CA 1
ATOM 2756 C C . GLY A 1 380 ? -19.766 19.441 26.458 0.97 31.84 380 GLY A C 1
ATOM 2757 O O . GLY A 1 380 ? -20.266 18.556 25.770 1.00 26.98 380 GLY A O 1
ATOM 2758 N N . ASP A 1 381 ? -18.480 19.780 26.383 1.00 32.13 381 ASP A N 1
ATOM 2759 C CA . ASP A 1 381 ? -17.561 19.056 25.516 0.95 33.27 381 ASP A CA 1
ATOM 2760 C C . ASP A 1 381 ? -16.659 18.163 26.337 1.00 36.02 381 ASP A C 1
ATOM 2761 O O . ASP A 1 381 ? -16.654 18.257 27.564 0.98 36.73 381 ASP A O 1
ATOM 2766 N N . LEU A 1 382 ? -15.956 17.238 25.671 1.00 32.14 382 LEU A N 1
ATOM 2767 C CA . LEU A 1 382 ? -15.033 16.322 26.334 0.98 32.53 382 LEU A CA 1
ATOM 2768 C C . LEU A 1 382 ? -13.592 16.484 25.808 1.00 40.44 382 LEU A C 1
ATOM 2769 O O . LEU A 1 382 ? -12.820 15.522 25.806 0.94 42.14 382 LEU A O 1
ATOM 2774 N N . ASN A 1 383 ? -13.238 17.700 25.387 1.00 39.22 383 ASN A N 1
ATOM 2775 C CA . ASN A 1 383 ? -11.888 18.007 24.862 0.83 41.22 383 ASN A CA 1
ATOM 2776 C C . ASN A 1 383 ? -10.892 18.112 26.027 0.99 45.23 383 ASN A C 1
ATOM 2777 O O . ASN A 1 383 ? -11.302 18.314 27.162 0.92 44.15 383 ASN A O 1
ATOM 2782 N N . GLY A 1 384 ? -9.602 17.959 25.741 0.92 42.33 384 GLY A N 1
ATOM 2783 C CA . GLY A 1 384 ? -8.548 18.053 26.745 1.00 42.26 384 GLY A CA 1
ATOM 2784 C C . GLY A 1 384 ? -8.694 17.102 27.918 0.94 45.77 384 GLY A C 1
ATOM 2785 O O . GLY A 1 384 ? -9.074 15.941 27.743 0.97 45.30 384 GLY A O 1
ATOM 2786 N N . THR A 1 385 ? -8.411 17.613 29.125 0.96 41.68 385 THR A N 1
ATOM 2787 C CA . THR A 1 385 ? -8.447 16.868 30.386 0.96 41.08 385 THR A CA 1
ATOM 2788 C C . THR A 1 385 ? -9.837 16.320 30.764 0.92 42.86 385 THR A C 1
ATOM 2789 O O . THR A 1 385 ? -9.916 15.275 31.408 0.97 41.57 385 THR A O 1
ATOM 2793 N N . ALA A 1 386 ? -10.914 17.027 30.357 0.93 38.34 386 ALA A N 1
ATOM 2794 C CA . ALA A 1 386 ? -12.321 16.659 30.593 1.00 37.43 386 ALA A CA 1
ATOM 2795 C C . ALA A 1 386 ? -12.627 15.243 30.097 1.00 39.51 386 ALA A C 1
ATOM 2796 O O . ALA A 1 386 ? -13.428 14.538 30.713 1.00 37.68 386 ALA A O 1
ATOM 2798 N N . TYR A 1 387 ? -11.917 14.787 29.041 0.99 37.14 387 TYR A N 1
ATOM 2799 C CA . TYR A 1 387 ? -12.060 13.433 28.510 0.96 37.82 387 TYR A CA 1
ATOM 2800 C C . TYR A 1 387 ? -11.939 12.373 29.613 1.00 44.14 387 TYR A C 1
ATOM 2801 O O . TYR A 1 387 ? -12.787 11.481 29.699 0.98 43.92 387 TYR A O 1
ATOM 2810 N N . TYR A 1 388 ? -10.863 12.446 30.402 1.00 41.74 388 TYR A N 1
ATOM 2811 C CA . TYR A 1 388 ? -10.558 11.508 31.484 0.96 44.40 388 TYR A CA 1
ATOM 2812 C C . TYR A 1 388 ? -11.333 11.841 32.764 0.97 50.30 388 TYR A C 1
ATOM 2813 O O . TYR A 1 388 ? -11.781 10.932 33.457 0.93 51.19 388 TYR A O 1
ATOM 2822 N N . ASP A 1 389 ? -11.458 13.136 33.086 0.97 47.10 389 ASP A N 1
ATOM 2823 C CA . ASP A 1 389 ? -12.074 13.643 34.317 0.91 46.74 389 ASP A CA 1
ATOM 2824 C C . ASP A 1 389 ? -13.605 13.643 34.374 0.97 44.67 389 ASP A C 1
ATOM 2825 O O . ASP A 1 389 ? -14.175 13.397 35.440 0.89 45.20 389 ASP A O 1
ATOM 2830 N N . ASN A 1 390 ? -14.246 13.994 33.266 1.00 35.98 390 ASN A N 1
ATOM 2831 C CA . ASN A 1 390 ? -15.706 14.122 33.111 0.97 34.75 390 ASN A CA 1
ATOM 2832 C C . ASN A 1 390 ? -16.251 12.994 32.203 0.95 35.06 390 ASN A C 1
ATOM 2833 O O . ASN A 1 390 ? -17.438 12.730 32.248 0.98 33.35 390 ASN A O 1
ATOM 2838 N N . GLY A 1 391 ? -15.402 12.372 31.383 1.00 29.93 391 GLY A N 1
ATOM 2839 C CA . GLY A 1 391 ? -15.841 11.375 30.397 1.00 28.62 391 GLY A CA 1
ATOM 2840 C C . GLY A 1 391 ? -16.218 9.989 30.858 1.00 30.73 391 GLY A C 1
ATOM 2841 O O . GLY A 1 391 ? -16.873 9.248 30.116 1.00 29.68 391 GLY A O 1
ATOM 2842 N N . THR A 1 392 ? -15.803 9.600 32.072 0.87 28.10 392 THR A N 1
ATOM 2843 C CA . THR A 1 392 ? -16.088 8.250 32.588 0.97 27.40 392 THR A CA 1
ATOM 2844 C C . THR A 1 392 ? -17.557 8.083 33.041 1.00 29.02 392 THR A C 1
ATOM 2845 O O . THR A 1 392 ? -17.984 6.964 33.285 1.00 28.61 392 THR A O 1
ATOM 2849 N N . PHE A 1 393 ? -18.309 9.188 33.202 0.95 27.11 393 PHE A N 1
ATOM 2850 C CA . PHE A 1 393 ? -19.700 9.091 33.665 0.93 24.97 393 PHE A CA 1
ATOM 2851 C C . PHE A 1 393 ? -20.601 10.131 32.989 1.00 27.03 393 PHE A C 1
ATOM 2852 O O . PHE A 1 393 ? -20.069 11.157 32.524 0.98 32.57 393 PHE A O 1
#

Sequence (369 aa):
VLKGINFPENEASILDLAMQNRSGVLDGMTIDILNTTSNQLALFHGTAVLQGYGIEITGAPDVLVDTTGQSNETMLLCLTIDLNQVNVPSGTAVDYKQIRLEFLDVPTLLKQYWRDHSLHDLIDPRRVISMPLYWITFGQTGTTPLYEQIKSNYIDNSGNPAYGIAARCENFNHFINKVAVQSIPINGVANRPVSSTASQLTNYKVWRRNPYLCSQDPRDKFAPDNLVIEEDGIYRIDISGSSINIANYTFPARVGGRYFQIVCARNSSANNLAEFGAEQHLPPSGVWTRRVLVGEYTAGMTEQAFSSVATISLFKGDNFFLQFETGTNTSRDSAYNNGYGTSGTHLRNFSYTLERVGDLNGTAYYDNGTF

Secondary structure (DSSP, 8-state):
-EEES---HHHHHHHHHHTTT--EEEEE--EEGGG--SSEEEE--EEEEETTEEEEE---SSEEEE-TT--SEEEEEEEEEETTS-----------TTEEEEEE-HHHHHHTBTTT--TT-SSS--SEEEEEEEEEEE-STTSPPEEEE-GGGB----SSTTSEEEEEE--EEEE--SSSEEE---SSEEEEE-SSS-EEEEE--EEE-TTTEEE--STTTTTT-EEE-S-EEEEEEEEEEEES---BPP---B--EEEEEEEEE--S---SGGGPPPPPPPTT---EEEEEEEE--SSSEEEEEEEEEEEE-TT-EEEEEEEE-S-TTTT-SS-S--GGGS-EEEEEEEEEEEEE---TTHHHHTTT-

Foldseek 3Di:
DKDWDCVPVVQLQVQCVQQVVAWAWADFQDWDPVQFWLFKTAGPWGWIRQSSIIITQDVPRSDIDTCPPPAQDWWFFKKKAAQVDDFCPVDCRTDCPRIDGDTHHLVVLLVAESVVAECPDDPDHDRMHIDTFWTWGHHHRGDTTDIDGQQLRHPPCRNPVVWWFFKKFFFAKAFDDLDFKDFAFRQFWHQAQDDQAGTHIDGGGMDGRSNFWDAQPDPVGRRWKIAGAAWFWKKKKKKFKKAQWAWADPCPIHWAKKWKKKFKDQPDAQRHPSSDGKDDADPQADGIGTFDIDTDRPDRMGIDMGMDIHTDIHGMIMGMMMGWDNPRNHHGRWHPTYRNNTIMIGRMIMIMIGDGHCPDPSRHVVRRD

Radius of gyration: 25.08 Å; Cα contacts (8 Å, |Δi|>4): 994; chains: 1; bounding box: 59×59×74 Å

Nearest PDB structures (foldseek):
  4l9b-assembly1_A  TM=1.003E+00  e=1.047E-81  Lactococcus phage 1358
  4l92-assembly2_B  TM=9.798E-01  e=2.973E-74  Lactococcus phage 1358
  4l92-assembly1_A  TM=9.801E-01  e=2.973E-74  Lactococcus phage 1358
  4rga-assembly1_A  TM=9.802E-01  e=6.406E-74  Lactococcus phage 1358
  4n90-assembly1_C  TM=4.796E-01  e=1.406E-04  Homo sapiens

B-factor: mean 42.07, std 18.02, range [10.2, 200.8]

Organism: NCBI:txid741942

CATH classification: 2.60.520.10 (+1 more: 2.60.120.1400)

Solvent-accessible surface area: 17301 Å² total; per-residue (Å²): 84,28,22,9,84,66,60,80,43,120,124,4,49,124,75,12,130,77,28,56,85,8,0,0,2,66,78,29,0,50,18,3,105,170,39,16,62,45,81,48,1,0,0,79,100,2,46,0,10,0,7,4,16,10,1,79,4,96,115,80,64,18,21,83,11,102,4,80,80,50,35,96,93,79,24,0,0,0,0,0,4,12,32,108,78,76,38,77,105,80,67,182,94,62,101,45,38,33,15,79,23,37,28,20,63,42,82,57,0,39,154,24,7,15,45,54,46,20,7,50,50,182,171,75,79,60,107,42,0,0,0,0,0,6,59,0,50,14,33,121,119,60,73,71,12,138,85,112,42,3,121,2,0,28,8,163,72,79,78,72,7,6,40,13,62,0,0,124,16,74,82,5,23,16,10,1,67,55,67,42,73,18,27,2,9,0,10,6,58,3,32,96,10,72,47,72,105,45,32,104,136,48,119,20,154,44,120,69,8,58,8,0,1,37,73,1,102,82,140,163,62,26,61,25,4,0,1,0,8,39,33,0,18,0,85,0,46,3,47,9,7,0,18,53,7,24,74,63,67,83,143,141,69,27,30,8,90,0,30,0,0,0,1,6,63,29,104,31,60,65,41,3,48,20,33,5,112,24,77,130,27,7,114,70,32,28,79,104,82,81,18,17,38,63,135,4,58,21,95,96,61,10,84,18,82,18,88,11,50,0,0,0,1,20,0,1,9,0,29,0,25,2,32,15,23,86,55,34,84,182,69,0,0,4,27,112,16,114,1,63,53,0,0,7,1,88,62,0,20,5,35,0,57,13,61,18,58,10,115,63,107,27,58,156,110,59,0,40,116